Protein AF-A0AAW2MNY1-F1 (afdb_monomer)

Nearest PDB structures (foldseek):
  3k7c-assembly2_B  TM=5.332E-01  e=6.338E-01  Campylobacter jejuni
  6vvo-assembly1_C  TM=3.213E-01  e=1.478E-01  Homo sapiens
  5syc-assembly1_A  TM=4.585E-01  e=3.635E+00  Sus scrofa
  8e0y-assembly1_D  TM=2.069E-01  e=4.737E-01  Escherichia coli K-12
  8e0u-assembly1_A  TM=2.001E-01  e=5.322E-01  Escherichia coli K-12

InterPro domains:
  IPR019519 Elongator complex protein 5 [PF10483] (123-302)
  IPR019519 Elongator complex protein 5 [PTHR15641] (31-302)
  IPR027417 P-loop containing nucleoside triphosphate hydrolase [G3DSA:3.40.50.300] (104-263)

Foldseek 3Di:
DDDDPDPPDDDDDDDDDPDPPPPPPLPALLLQVLLVVVQVVLVCCLVVVDLALAEEEEDAPDAPVVNQVSNVVSVDDQVNNQLHYAYEDCHPAVQQVVVVCVVVVNDDDDDDPDPHPYHYDNHLAPLVVVLVVSVVSLPSSQPPVNHAHEYEYEEPLSSVVRYPLVSSLVSVVVLLLDPRYQAYEYEYEPVSDDPVSVVSVVVLAQKEKEKAQDDDPPPDDDDDPVVVVVVVQSSQKTKIWMWGQDLVRDIDIAIWIWGQDPVGIDTHGDPCPVVPPPPDPPPPPDPVPPDDPSVSSSSNGHYYYYYYD

Mean predicted aligned error: 13.73 Å

Structure (mmCIF, N/CA/C/O backbone):
data_AF-A0AAW2MNY1-F1
#
_entry.id   AF-A0AAW2MNY1-F1
#
loop_
_atom_site.group_PDB
_atom_site.id
_atom_site.type_symbol
_atom_site.label_atom_id
_atom_site.label_alt_id
_atom_site.label_comp_id
_atom_site.label_asym_id
_atom_site.label_entity_id
_atom_site.label_seq_id
_atom_site.pdbx_PDB_ins_code
_atom_site.Cartn_x
_atom_site.Cartn_y
_atom_site.Cartn_z
_atom_site.occupancy
_atom_site.B_iso_or_equiv
_atom_site.auth_seq_id
_atom_site.auth_comp_id
_atom_site.auth_asym_id
_atom_site.auth_atom_id
_atom_site.pdbx_PDB_model_num
ATOM 1 N N . MET A 1 1 ? 60.476 33.935 -2.435 1.00 46.09 1 MET A N 1
ATOM 2 C CA . MET A 1 1 ? 60.843 32.678 -1.756 1.00 46.09 1 MET A CA 1
ATOM 3 C C . MET A 1 1 ? 60.833 32.987 -0.282 1.00 46.09 1 MET A C 1
ATOM 5 O O . MET A 1 1 ? 61.513 33.930 0.077 1.00 46.09 1 MET A O 1
ATOM 9 N N . ASP A 1 2 ? 59.990 32.278 0.465 1.00 35.69 2 ASP A N 1
ATOM 10 C CA . ASP A 1 2 ? 59.853 32.223 1.932 1.00 35.69 2 ASP A CA 1
ATOM 11 C C . ASP A 1 2 ? 58.386 32.295 2.358 1.00 35.69 2 ASP A C 1
ATOM 13 O O . ASP A 1 2 ? 57.584 32.991 1.745 1.00 35.69 2 ASP A O 1
ATOM 17 N N . LEU A 1 3 ? 58.075 31.519 3.406 1.00 30.77 3 LEU A N 1
ATOM 18 C CA . LEU A 1 3 ? 56.768 31.287 4.050 1.00 30.77 3 LEU A CA 1
ATOM 19 C C . LEU A 1 3 ? 55.854 30.185 3.476 1.00 30.77 3 LEU A C 1
ATOM 21 O O . LEU A 1 3 ? 54.634 30.313 3.489 1.00 30.77 3 LEU A O 1
ATOM 25 N N . GLN A 1 4 ? 56.413 29.025 3.103 1.00 32.44 4 GLN A N 1
ATOM 26 C CA . GLN A 1 4 ? 55.636 27.763 3.109 1.00 32.44 4 GLN A CA 1
ATOM 27 C C . GLN A 1 4 ? 56.318 26.547 3.767 1.00 32.44 4 GLN A C 1
ATOM 29 O O . GLN A 1 4 ? 55.670 25.519 3.944 1.00 32.44 4 GLN A O 1
ATOM 34 N N . ASN A 1 5 ? 57.573 26.638 4.221 1.00 35.28 5 ASN A N 1
ATOM 35 C CA . ASN A 1 5 ? 58.318 25.448 4.670 1.00 35.28 5 ASN A CA 1
ATOM 36 C C . ASN A 1 5 ? 58.561 25.304 6.184 1.00 35.28 5 ASN A C 1
ATOM 38 O O . ASN A 1 5 ? 59.278 24.394 6.591 1.00 35.28 5 ASN A O 1
ATOM 42 N N . ALA A 1 6 ? 57.919 26.101 7.044 1.00 33.97 6 ALA A N 1
ATOM 43 C CA . ALA A 1 6 ? 58.192 26.070 8.490 1.00 33.97 6 ALA A CA 1
ATOM 44 C C . ALA A 1 6 ? 57.148 25.346 9.371 1.00 33.97 6 ALA A C 1
ATOM 46 O O . ALA A 1 6 ? 57.289 25.351 10.588 1.00 33.97 6 ALA A O 1
ATOM 47 N N . ALA A 1 7 ? 56.133 24.676 8.810 1.00 30.39 7 ALA A N 1
ATOM 48 C CA . ALA A 1 7 ? 55.086 24.017 9.614 1.00 30.39 7 ALA A CA 1
ATOM 49 C C . ALA A 1 7 ? 54.869 22.528 9.281 1.00 30.39 7 ALA A C 1
ATOM 51 O O . ALA A 1 7 ? 53.785 21.988 9.478 1.00 30.39 7 ALA A O 1
ATOM 52 N N . ARG A 1 8 ? 55.902 21.835 8.773 1.00 36.62 8 ARG A N 1
ATOM 53 C CA . ARG A 1 8 ? 55.843 20.395 8.434 1.00 36.62 8 ARG A CA 1
ATOM 54 C C . ARG A 1 8 ? 56.504 19.452 9.440 1.00 36.62 8 ARG A C 1
ATOM 56 O O . ARG A 1 8 ? 56.670 18.272 9.144 1.00 36.62 8 ARG A O 1
ATOM 63 N N . ARG A 1 9 ? 56.875 19.916 10.634 1.00 39.12 9 ARG A N 1
ATOM 64 C CA . ARG A 1 9 ? 57.444 19.039 11.668 1.00 39.12 9 ARG A CA 1
ATOM 65 C C . ARG A 1 9 ? 56.979 19.454 13.055 1.00 39.12 9 ARG A C 1
ATOM 67 O O . ARG A 1 9 ? 57.602 20.320 13.655 1.00 39.12 9 ARG A O 1
ATOM 74 N N . ARG A 1 10 ? 55.932 18.788 13.554 1.00 35.56 10 ARG A N 1
ATOM 75 C CA . ARG A 1 10 ? 55.838 18.168 14.895 1.00 35.56 10 ARG A CA 1
ATOM 76 C C . ARG A 1 10 ? 54.363 17.938 15.265 1.00 35.56 10 ARG A C 1
ATOM 78 O O . ARG A 1 10 ? 53.574 18.868 15.281 1.00 35.56 10 ARG A O 1
ATOM 85 N N . PHE A 1 11 ? 54.066 16.683 15.602 1.00 32.19 11 PHE A N 1
ATOM 86 C CA . PHE A 1 11 ? 52.827 16.144 16.181 1.00 32.19 11 PHE A CA 1
ATOM 87 C C . PHE A 1 11 ? 51.622 15.922 15.255 1.00 32.19 11 PHE A C 1
ATOM 89 O O . PHE A 1 11 ? 50.946 16.835 14.797 1.00 32.19 11 PHE A O 1
ATOM 96 N N . GLY A 1 12 ? 51.344 14.634 15.025 1.00 37.38 12 GLY A N 1
ATOM 97 C CA . GLY A 1 12 ? 50.179 14.141 14.310 1.00 37.38 12 GLY A CA 1
ATOM 98 C C . GLY A 1 12 ? 48.883 14.263 15.113 1.00 37.38 12 GLY A C 1
ATOM 99 O O . GLY A 1 12 ? 48.810 13.887 16.279 1.00 37.38 12 GLY A O 1
ATOM 100 N N . ARG A 1 13 ? 47.853 14.746 14.421 1.00 31.00 13 ARG A N 1
ATOM 101 C CA . ARG A 1 13 ? 46.410 14.524 14.599 1.00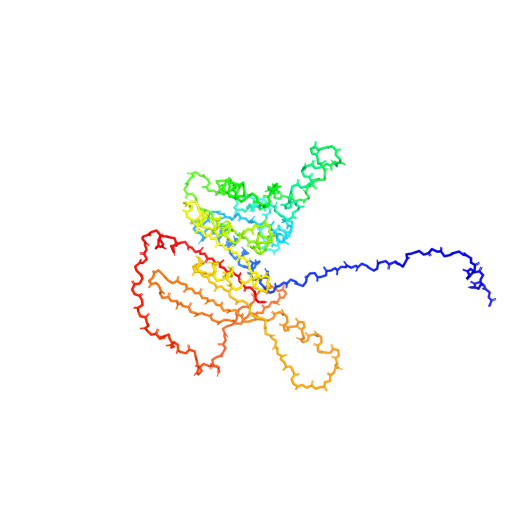 31.00 13 ARG A CA 1
ATOM 102 C C . ARG A 1 13 ? 45.859 14.595 13.167 1.00 31.00 13 ARG A C 1
ATOM 104 O O . ARG A 1 13 ? 46.326 15.402 12.376 1.00 31.00 13 ARG A O 1
ATOM 111 N N . GLY A 1 14 ? 45.044 13.662 12.699 1.00 29.30 14 GLY A N 1
ATOM 112 C CA . GLY A 1 14 ? 43.700 13.435 13.205 1.00 29.30 14 GLY A CA 1
ATOM 113 C C . GLY A 1 14 ? 42.724 14.118 12.244 1.00 29.30 14 GLY A C 1
ATOM 114 O O . GLY A 1 14 ? 42.800 15.323 12.053 1.00 29.30 14 GLY A O 1
ATOM 115 N N . ALA A 1 15 ? 41.837 13.313 11.658 1.00 28.08 15 ALA A N 1
ATOM 116 C CA . ALA A 1 15 ? 40.679 13.702 10.851 1.00 28.08 15 ALA A CA 1
ATOM 117 C C . ALA A 1 15 ? 40.962 14.409 9.508 1.00 28.08 15 ALA A C 1
ATOM 119 O O . ALA A 1 15 ? 41.076 15.626 9.405 1.00 28.08 15 ALA A O 1
ATOM 120 N N . ARG A 1 16 ? 40.938 13.613 8.429 1.00 29.36 16 ARG A N 1
ATOM 121 C CA . ARG A 1 16 ? 40.570 14.119 7.099 1.00 29.36 16 ARG A CA 1
ATOM 122 C C . ARG A 1 16 ? 39.132 14.662 7.164 1.00 29.36 16 ARG A C 1
ATOM 124 O O . ARG A 1 16 ? 38.303 14.028 7.826 1.00 29.36 16 ARG A O 1
ATOM 131 N N . PRO A 1 17 ? 38.806 15.765 6.474 1.00 26.16 17 PRO A N 1
ATOM 132 C CA . PRO A 1 17 ? 37.433 16.238 6.393 1.00 26.16 17 PRO A CA 1
ATOM 133 C C . PRO A 1 17 ? 36.597 15.175 5.675 1.00 26.16 17 PRO A C 1
ATOM 135 O O . PRO A 1 17 ? 36.875 14.818 4.529 1.00 26.16 17 PRO A O 1
ATOM 138 N N . ARG A 1 18 ? 35.605 14.619 6.383 1.00 26.45 18 ARG A N 1
ATOM 139 C CA . ARG A 1 18 ? 34.575 13.766 5.787 1.00 26.45 18 ARG A CA 1
ATOM 140 C C . ARG A 1 18 ? 33.803 14.633 4.805 1.00 26.45 18 ARG A C 1
ATOM 142 O O . ARG A 1 18 ? 33.040 15.505 5.210 1.00 26.45 18 ARG A O 1
ATOM 149 N N . SER A 1 19 ? 34.048 14.392 3.525 1.00 26.00 19 SER A N 1
ATOM 150 C CA . SER A 1 19 ? 33.180 14.824 2.444 1.00 26.00 19 SER A CA 1
ATOM 151 C C . SER A 1 19 ? 31.738 14.478 2.804 1.00 26.00 19 SER A C 1
ATOM 153 O O . SER A 1 19 ? 31.453 13.388 3.309 1.00 26.00 19 SER A O 1
ATOM 155 N N . HIS A 1 20 ? 30.845 15.439 2.583 1.00 24.58 20 HIS A N 1
ATOM 156 C CA . HIS A 1 20 ? 29.406 15.266 2.670 1.00 24.58 20 HIS A CA 1
ATOM 157 C C . HIS A 1 20 ? 28.998 14.024 1.868 1.00 24.58 20 HIS A C 1
ATOM 159 O O . HIS A 1 20 ? 28.896 14.064 0.645 1.00 24.58 20 HIS A O 1
ATOM 165 N N . TYR A 1 21 ? 28.769 12.908 2.561 1.00 25.12 21 TYR A N 1
ATOM 166 C CA . TYR A 1 21 ? 28.045 11.766 2.018 1.00 25.12 21 TYR A CA 1
ATOM 167 C C . TYR A 1 21 ? 26.571 12.164 1.968 1.00 25.12 21 TYR A C 1
ATOM 169 O O . TYR A 1 21 ? 25.761 11.788 2.811 1.00 25.12 21 TYR A O 1
ATOM 177 N N . GLN A 1 22 ? 26.235 12.982 0.977 1.00 25.34 22 GLN A N 1
ATOM 178 C CA . GLN A 1 22 ? 24.877 13.102 0.483 1.00 25.34 22 GLN A CA 1
ATOM 179 C C . GLN A 1 22 ? 24.615 11.787 -0.246 1.00 25.34 22 GLN A C 1
ATOM 181 O O . GLN A 1 22 ? 24.913 11.623 -1.427 1.00 25.34 22 GLN A O 1
ATOM 186 N N . ARG A 1 23 ? 24.194 10.783 0.527 1.00 25.62 23 ARG A N 1
ATOM 187 C CA . ARG A 1 23 ? 23.703 9.520 -0.002 1.00 25.62 23 ARG A CA 1
ATOM 188 C C . ARG A 1 23 ? 22.437 9.891 -0.770 1.00 25.62 23 ARG A C 1
ATOM 190 O O . ARG A 1 23 ? 21.382 10.085 -0.179 1.00 25.62 23 ARG A O 1
ATOM 197 N N . TYR A 1 24 ? 22.579 10.112 -2.073 1.00 27.27 24 TYR A N 1
ATOM 198 C CA . TYR A 1 24 ? 21.467 9.981 -2.996 1.00 27.27 24 TYR A CA 1
ATOM 199 C C . TYR A 1 24 ? 21.020 8.529 -2.852 1.00 27.27 24 TYR A C 1
ATOM 201 O O . TYR A 1 24 ? 21.590 7.638 -3.475 1.00 27.27 24 TYR A O 1
ATOM 209 N N . ASP A 1 25 ? 20.082 8.277 -1.940 1.00 31.89 25 ASP A N 1
ATOM 210 C CA . ASP A 1 25 ? 19.325 7.038 -1.941 1.00 31.89 25 ASP A CA 1
ATOM 211 C C . ASP A 1 25 ? 18.725 6.952 -3.341 1.00 31.89 25 ASP A C 1
ATOM 213 O O . ASP A 1 25 ? 17.921 7.791 -3.745 1.00 31.89 25 ASP A O 1
ATOM 217 N N . GLN A 1 26 ? 19.230 6.024 -4.142 1.00 41.31 26 GLN A N 1
ATOM 218 C CA . GLN A 1 26 ? 18.790 5.814 -5.507 1.00 41.31 26 GLN A CA 1
ATOM 219 C C . GLN A 1 26 ? 17.337 5.332 -5.403 1.00 41.31 26 GLN A C 1
ATOM 221 O O . GLN A 1 26 ? 17.085 4.163 -5.121 1.00 41.31 26 GLN A O 1
ATOM 226 N N . LEU A 1 27 ? 16.378 6.267 -5.486 1.00 56.00 27 LEU A N 1
ATOM 227 C CA . LEU A 1 27 ? 14.951 5.974 -5.379 1.00 56.00 27 LEU A CA 1
ATOM 228 C C . LEU A 1 27 ? 14.625 4.854 -6.369 1.00 56.00 27 LEU A C 1
ATOM 230 O O . LEU A 1 27 ? 14.778 5.034 -7.578 1.00 56.00 27 LEU A O 1
ATOM 234 N N . SER A 1 28 ? 14.169 3.713 -5.854 1.00 74.38 28 SER A N 1
ATOM 235 C CA . SER A 1 28 ? 13.711 2.621 -6.706 1.00 74.38 28 SER A CA 1
ATOM 236 C C . SER A 1 28 ? 12.596 3.120 -7.629 1.00 74.38 28 SER A C 1
ATOM 238 O O . SER A 1 28 ? 11.764 3.947 -7.236 1.00 74.38 28 SER A O 1
ATOM 240 N N . LEU A 1 29 ? 12.539 2.585 -8.847 1.00 80.81 29 LEU A N 1
ATOM 241 C CA . LEU A 1 29 ? 11.506 2.928 -9.825 1.00 80.81 29 LEU A CA 1
ATOM 242 C C . LEU A 1 29 ? 10.084 2.699 -9.268 1.00 80.81 29 LEU A C 1
ATOM 244 O O . LEU A 1 29 ? 9.156 3.440 -9.586 1.00 80.81 29 LEU A O 1
ATOM 248 N N . GLY A 1 30 ? 9.923 1.742 -8.348 1.00 85.19 30 GLY A N 1
ATOM 249 C CA . GLY A 1 30 ? 8.661 1.513 -7.640 1.00 85.19 30 GLY A CA 1
ATOM 250 C C . GLY A 1 30 ? 8.242 2.608 -6.695 1.00 85.19 30 GLY A C 1
ATOM 251 O O . GLY A 1 30 ? 7.047 2.851 -6.585 1.00 85.19 30 GLY A O 1
ATOM 252 N N . SER A 1 31 ? 9.175 3.303 -6.055 1.00 87.38 31 SER A N 1
ATOM 253 C CA . SER A 1 31 ? 8.792 4.427 -5.210 1.00 87.38 31 SER A CA 1
ATOM 254 C C . SER A 1 31 ? 8.199 5.558 -6.050 1.00 87.38 31 SER A C 1
ATOM 256 O O . SER A 1 31 ? 7.168 6.100 -5.679 1.00 87.38 31 SER A O 1
ATOM 258 N N . PHE A 1 32 ? 8.760 5.837 -7.233 1.00 87.94 32 PHE A N 1
ATOM 259 C CA . PHE A 1 32 ? 8.161 6.806 -8.155 1.00 87.94 32 PHE A CA 1
ATOM 260 C C . PHE A 1 32 ? 6.749 6.388 -8.580 1.00 87.94 32 PHE A C 1
ATOM 262 O O . PHE A 1 32 ? 5.832 7.210 -8.572 1.00 87.94 32 PHE A O 1
ATOM 269 N N . VAL A 1 33 ? 6.546 5.114 -8.931 1.00 89.12 33 VAL A N 1
ATOM 270 C CA . VAL A 1 33 ? 5.213 4.618 -9.312 1.00 89.12 33 VAL A CA 1
ATOM 271 C C . VAL A 1 33 ? 4.239 4.664 -8.133 1.00 89.12 33 VAL A C 1
ATOM 273 O O . VAL A 1 33 ? 3.082 5.034 -8.324 1.00 89.12 33 VAL A O 1
ATOM 276 N N . PHE A 1 34 ? 4.693 4.368 -6.914 1.00 92.69 34 PHE A N 1
ATOM 277 C CA . PHE A 1 34 ? 3.897 4.534 -5.699 1.00 92.69 34 PHE A CA 1
ATOM 278 C C . PHE A 1 34 ? 3.470 5.995 -5.517 1.00 92.69 34 PHE A C 1
ATOM 280 O O . PHE A 1 34 ? 2.281 6.265 -5.364 1.00 92.69 34 PHE A O 1
ATOM 287 N N . ASP A 1 35 ? 4.415 6.934 -5.622 1.00 92.19 35 ASP A N 1
ATOM 288 C CA . ASP A 1 35 ? 4.172 8.375 -5.502 1.00 92.19 35 ASP A CA 1
ATOM 289 C C . ASP A 1 35 ? 3.178 8.867 -6.570 1.00 92.19 35 ASP A C 1
ATOM 291 O O . ASP A 1 35 ? 2.305 9.698 -6.294 1.00 92.19 35 ASP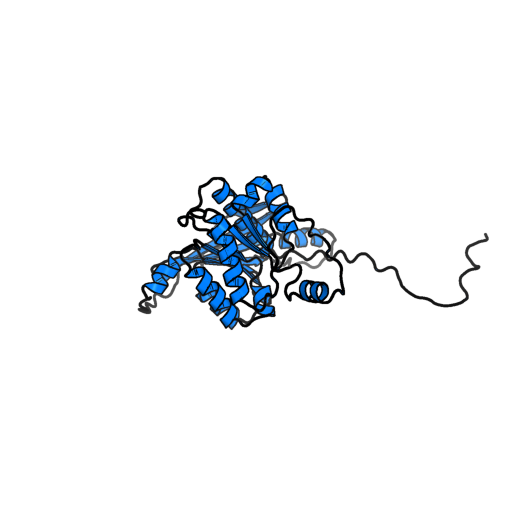 A O 1
ATOM 295 N N . HIS A 1 36 ? 3.263 8.325 -7.789 1.00 90.44 36 HIS A N 1
ATOM 296 C CA . HIS A 1 36 ? 2.320 8.615 -8.866 1.00 90.44 36 HIS A CA 1
ATOM 297 C C . HIS A 1 36 ? 0.914 8.099 -8.552 1.00 90.44 36 HIS A C 1
ATOM 299 O O . HIS A 1 36 ? -0.046 8.858 -8.668 1.00 90.44 36 HIS A O 1
ATOM 305 N N . ILE A 1 37 ? 0.779 6.843 -8.118 1.00 91.88 37 ILE A N 1
ATOM 306 C CA . ILE A 1 37 ? -0.517 6.251 -7.759 1.00 91.88 37 ILE A CA 1
ATOM 307 C C . ILE A 1 37 ? -1.142 6.997 -6.584 1.00 91.88 37 ILE A C 1
ATOM 309 O O . ILE A 1 37 ? -2.323 7.334 -6.639 1.00 91.88 37 ILE A O 1
ATOM 313 N N . LEU A 1 38 ? -0.345 7.317 -5.564 1.00 93.56 38 LEU A N 1
ATOM 314 C CA . LEU A 1 38 ? -0.773 8.120 -4.427 1.00 93.56 38 LEU A CA 1
ATOM 315 C C . LEU A 1 38 ? -1.293 9.484 -4.897 1.00 93.56 38 LEU A C 1
ATOM 317 O O . LEU A 1 38 ? -2.402 9.866 -4.543 1.00 93.56 38 LEU A O 1
ATOM 321 N N . SER A 1 39 ? -0.548 10.178 -5.763 1.00 91.56 39 SER A N 1
ATOM 322 C CA . SER A 1 39 ? -0.955 11.478 -6.313 1.00 91.56 39 SER A CA 1
ATOM 323 C C . SER A 1 39 ? -2.247 11.404 -7.139 1.00 91.56 39 SER A C 1
ATOM 325 O O . SER A 1 39 ? -3.101 12.283 -7.023 1.00 91.56 39 SER A O 1
ATOM 327 N N . GLN A 1 40 ? -2.414 10.365 -7.964 1.00 90.69 40 GLN A N 1
ATOM 328 C CA . GLN A 1 40 ? -3.632 10.157 -8.757 1.00 90.69 40 GLN A CA 1
ATOM 329 C C . GLN A 1 40 ? -4.844 9.869 -7.862 1.00 90.69 40 GLN A C 1
ATOM 331 O O . GLN A 1 40 ? -5.903 10.467 -8.045 1.00 90.69 40 GLN A O 1
ATOM 336 N N . LEU A 1 41 ? -4.686 9.006 -6.854 1.00 91.44 41 LEU A N 1
ATOM 337 C CA . LEU A 1 41 ? -5.745 8.716 -5.885 1.00 91.44 41 LEU A CA 1
ATOM 338 C C . LEU A 1 41 ? -6.134 9.958 -5.084 1.00 91.44 41 LEU A C 1
ATOM 340 O O . LEU A 1 41 ? -7.324 10.230 -4.942 1.00 91.44 41 LEU A O 1
ATOM 344 N N . SER A 1 42 ? -5.153 10.741 -4.636 1.00 91.56 42 SER A N 1
ATOM 345 C CA . SER A 1 42 ? -5.384 12.033 -3.989 1.00 91.56 42 SER A CA 1
ATOM 346 C C . SER A 1 42 ? -6.203 12.972 -4.876 1.00 91.56 42 SER A C 1
ATOM 348 O O . SER A 1 42 ? -7.184 13.547 -4.415 1.00 91.56 42 SER A O 1
ATOM 350 N N . SER A 1 43 ? -5.875 13.069 -6.170 1.00 90.56 43 SER A N 1
ATOM 351 C CA . SER A 1 43 ? -6.650 13.871 -7.126 1.00 90.56 43 SER A CA 1
ATOM 352 C C . SER A 1 43 ? -8.093 13.380 -7.265 1.00 90.56 43 SER A C 1
ATOM 354 O O . SER A 1 43 ? -9.021 14.187 -7.235 1.00 90.56 43 SER A O 1
ATOM 356 N N . PHE A 1 44 ? -8.319 12.066 -7.355 1.00 90.62 44 PHE A N 1
ATOM 357 C CA . PHE A 1 44 ? -9.675 11.522 -7.453 1.00 90.62 44 PHE A CA 1
ATOM 358 C C . PHE A 1 44 ? -10.504 11.724 -6.186 1.00 90.62 44 PHE A C 1
ATOM 360 O O . PHE A 1 44 ? -11.702 11.982 -6.296 1.00 90.62 44 PHE A O 1
ATOM 367 N N . ILE A 1 45 ? -9.894 11.616 -5.006 1.00 90.25 45 ILE A N 1
ATOM 368 C CA . ILE A 1 45 ? -10.564 11.875 -3.726 1.00 90.25 45 ILE A CA 1
ATOM 369 C C . ILE A 1 45 ? -10.897 13.359 -3.603 1.00 90.25 45 ILE A C 1
ATOM 371 O O . ILE A 1 45 ? -12.046 13.704 -3.339 1.00 90.25 45 ILE A O 1
ATOM 375 N N . PHE A 1 46 ? -9.935 14.234 -3.898 1.00 87.38 46 PHE A N 1
ATOM 376 C CA . PHE A 1 46 ? -10.137 15.680 -3.885 1.00 87.38 46 PHE A CA 1
ATOM 377 C C . PHE A 1 46 ? -11.261 16.117 -4.839 1.00 87.38 46 PHE A C 1
ATOM 379 O O . PHE A 1 46 ? -12.103 16.935 -4.482 1.00 87.38 46 PHE A O 1
ATOM 386 N N . CYS A 1 47 ? -11.335 15.523 -6.035 1.00 87.38 47 CYS A N 1
ATOM 387 C CA . CYS A 1 47 ? -12.412 15.771 -6.997 1.00 87.38 47 CYS A CA 1
ATOM 388 C C . CYS A 1 47 ? -13.718 15.004 -6.708 1.00 87.38 47 CYS A C 1
ATOM 390 O O . CYS A 1 47 ? -14.612 15.032 -7.553 1.00 87.38 47 CYS A O 1
ATOM 392 N N . GLN A 1 48 ? -13.824 14.282 -5.586 1.00 85.69 48 GLN A N 1
ATOM 393 C CA . GLN A 1 48 ? -14.984 13.455 -5.212 1.00 85.69 48 GLN A CA 1
ATOM 394 C C . GLN A 1 48 ? -15.397 12.423 -6.281 1.00 85.69 48 GLN A C 1
ATOM 396 O O . GLN A 1 48 ? -16.560 12.049 -6.412 1.00 85.69 48 GLN A O 1
ATOM 401 N N . LYS A 1 49 ? -14.427 11.937 -7.061 1.00 86.50 49 LYS A N 1
ATOM 402 C CA . LYS A 1 49 ? -14.605 10.870 -8.063 1.00 86.50 49 LYS A CA 1
ATOM 403 C C . LYS A 1 49 ? -14.281 9.482 -7.507 1.00 86.50 49 LYS A C 1
ATOM 405 O O . LYS A 1 49 ? -14.433 8.484 -8.210 1.00 86.50 49 LYS A O 1
ATOM 410 N N . SER A 1 50 ? -13.794 9.417 -6.270 1.00 85.19 50 SER A N 1
ATOM 411 C CA . SER A 1 50 ? -13.460 8.180 -5.570 1.00 85.19 50 SER A CA 1
ATOM 412 C C . SER A 1 50 ? -14.607 7.731 -4.666 1.00 85.19 50 SER A C 1
ATOM 414 O O . SER A 1 50 ? -15.333 8.549 -4.116 1.00 85.19 50 SER A O 1
ATOM 416 N N . GLN A 1 51 ? -14.732 6.418 -4.461 1.00 84.00 51 GLN A N 1
ATOM 417 C CA . GLN A 1 51 ? -15.606 5.851 -3.420 1.00 84.00 51 GLN A CA 1
ATOM 418 C C . GLN A 1 51 ? -15.032 6.030 -2.004 1.00 84.00 51 GLN A C 1
ATOM 420 O O . GLN A 1 51 ? -15.701 5.725 -1.020 1.00 84.00 51 GLN A O 1
ATOM 425 N N . SER A 1 52 ? -13.768 6.442 -1.916 1.00 89.38 52 SER A N 1
ATOM 426 C CA . SER A 1 52 ? -13.048 6.694 -0.677 1.00 89.38 52 SER A CA 1
ATOM 427 C C . SER A 1 52 ? -13.115 8.180 -0.339 1.00 89.38 52 SER A C 1
ATOM 429 O O . SER A 1 52 ? -12.829 9.011 -1.197 1.00 89.38 52 SER A O 1
ATOM 431 N N . ASN A 1 53 ? -13.415 8.502 0.913 1.00 91.19 53 ASN A N 1
ATOM 432 C CA . ASN A 1 53 ? -13.431 9.864 1.441 1.00 91.19 53 ASN A CA 1
ATOM 433 C C . ASN A 1 53 ? -12.026 10.366 1.790 1.00 91.19 53 ASN A C 1
ATOM 435 O O . ASN A 1 53 ? -11.799 11.568 1.852 1.00 91.19 53 ASN A O 1
ATOM 439 N N . GLY A 1 54 ? -11.076 9.452 2.001 1.00 93.19 54 GLY A N 1
ATOM 440 C CA . GLY A 1 54 ? -9.707 9.824 2.328 1.00 93.19 54 GLY A CA 1
ATOM 441 C C . GLY A 1 54 ? -8.689 8.697 2.201 1.00 93.19 54 GLY A C 1
ATOM 442 O O . GLY A 1 54 ? -9.033 7.571 1.830 1.00 93.19 54 GLY A O 1
ATOM 443 N N . ILE A 1 55 ? -7.430 9.018 2.496 1.00 94.88 55 ILE A N 1
ATOM 444 C CA . ILE A 1 55 ? -6.283 8.110 2.505 1.00 94.88 55 ILE A CA 1
ATOM 445 C C . ILE A 1 55 ? -5.608 8.164 3.875 1.00 94.88 55 ILE A C 1
ATOM 447 O O . ILE A 1 55 ? -5.261 9.241 4.363 1.00 94.88 55 ILE A O 1
ATOM 451 N N . VAL A 1 56 ? -5.358 6.992 4.452 1.00 95.75 56 VAL A N 1
ATOM 452 C CA . VAL A 1 56 ? -4.418 6.811 5.561 1.00 95.75 56 VAL A CA 1
ATOM 453 C C . VAL A 1 56 ? -3.121 6.252 4.983 1.00 95.75 56 VAL A C 1
ATOM 455 O O . VAL A 1 56 ? -3.088 5.121 4.491 1.00 95.75 56 VAL A O 1
ATOM 458 N N . LEU A 1 57 ? -2.061 7.057 5.005 1.00 96.06 57 LEU A N 1
ATOM 459 C CA . LEU A 1 57 ? -0.728 6.667 4.566 1.00 96.06 57 LEU A CA 1
ATOM 460 C C . LEU A 1 57 ? 0.100 6.172 5.750 1.00 96.06 57 LEU A C 1
ATOM 462 O O . LEU A 1 57 ? 0.298 6.877 6.735 1.00 96.06 57 LEU A O 1
ATOM 466 N N . PHE A 1 58 ? 0.651 4.981 5.598 1.00 94.38 58 PHE A N 1
ATOM 467 C CA . PHE A 1 58 ? 1.627 4.390 6.491 1.00 94.38 58 PHE A CA 1
ATOM 468 C C . PHE A 1 58 ? 3.027 4.708 5.947 1.00 94.38 58 PHE A C 1
ATOM 470 O O . PHE A 1 58 ? 3.434 4.176 4.911 1.00 94.38 58 PHE A O 1
ATOM 477 N N . ALA A 1 59 ? 3.735 5.609 6.630 1.00 94.31 59 ALA A N 1
ATOM 478 C CA . ALA A 1 59 ? 5.057 6.088 6.247 1.00 94.31 59 ALA A CA 1
ATOM 479 C C . ALA A 1 59 ? 6.150 5.303 6.993 1.00 94.31 59 ALA A C 1
ATOM 481 O O . ALA A 1 59 ? 6.468 5.608 8.138 1.00 94.31 59 ALA A O 1
ATOM 482 N N . LEU A 1 60 ? 6.706 4.271 6.358 1.00 92.31 60 LEU A N 1
ATOM 483 C CA . LEU A 1 60 ? 7.765 3.403 6.893 1.00 92.31 60 LEU A CA 1
ATOM 484 C C . LEU A 1 60 ? 9.121 3.632 6.227 1.00 92.31 60 LEU A C 1
ATOM 486 O O . LEU A 1 60 ? 10.159 3.323 6.809 1.00 92.31 60 LEU A O 1
ATOM 490 N N . SER A 1 61 ? 9.128 4.090 4.977 1.00 90.94 61 SER A N 1
ATOM 491 C CA . SER A 1 61 ? 10.348 4.248 4.177 1.00 90.94 61 SER A CA 1
ATOM 492 C C . SER A 1 61 ? 10.794 5.697 4.031 1.00 90.94 61 SER A C 1
ATOM 494 O O . SER A 1 61 ? 11.961 5.947 3.732 1.00 90.94 61 SER A O 1
ATOM 496 N N . ARG A 1 62 ? 9.882 6.652 4.242 1.00 91.19 62 ARG A N 1
ATOM 497 C CA . ARG A 1 62 ? 10.147 8.087 4.108 1.00 91.19 62 ARG A CA 1
ATOM 498 C C . ARG A 1 62 ? 9.509 8.877 5.232 1.00 91.19 62 ARG A C 1
ATOM 500 O O . ARG A 1 62 ? 8.481 8.489 5.772 1.00 91.19 62 ARG A O 1
ATOM 507 N N . SER A 1 63 ? 10.098 10.032 5.525 1.00 90.69 63 SER A N 1
ATOM 508 C CA . SER A 1 63 ? 9.535 10.980 6.484 1.00 90.69 63 SER A CA 1
ATOM 509 C C . SER A 1 63 ? 8.179 11.518 6.002 1.00 90.69 63 SER A C 1
ATOM 511 O O . SER A 1 63 ? 8.039 11.802 4.812 1.00 90.69 63 SER A O 1
ATOM 513 N N . PRO A 1 64 ? 7.212 11.767 6.901 1.00 90.75 64 PRO A N 1
ATOM 514 C CA . PRO A 1 64 ? 5.949 12.434 6.571 1.00 90.75 64 PRO A CA 1
ATOM 515 C C . PRO A 1 64 ? 6.112 13.732 5.770 1.00 90.75 64 PRO A C 1
ATOM 517 O O . PRO A 1 64 ? 5.353 13.966 4.832 1.00 90.75 64 PRO A O 1
ATOM 520 N N . LEU A 1 65 ? 7.155 14.523 6.071 1.00 89.81 65 LEU A N 1
ATOM 521 C CA . LEU A 1 65 ? 7.496 15.770 5.369 1.00 89.81 65 LEU A CA 1
ATOM 522 C C . LEU A 1 65 ? 7.644 15.584 3.856 1.00 89.81 65 LEU A C 1
ATOM 524 O O . LEU A 1 65 ? 7.270 16.465 3.083 1.00 89.81 65 LEU A O 1
ATOM 528 N N . TYR A 1 66 ? 8.162 14.430 3.434 1.00 91.94 66 TYR A N 1
ATOM 529 C CA . TYR A 1 66 ? 8.292 14.090 2.024 1.00 91.94 66 TYR A CA 1
ATOM 530 C C . TYR A 1 66 ? 6.923 14.053 1.335 1.00 91.94 66 TYR A C 1
ATOM 532 O O . TYR A 1 66 ? 6.740 14.656 0.278 1.00 91.94 66 TYR A O 1
ATOM 540 N N . TYR A 1 67 ? 5.945 13.382 1.946 1.00 91.50 67 TYR A N 1
ATOM 541 C CA . TYR A 1 67 ? 4.604 13.250 1.382 1.00 91.50 67 TYR A CA 1
ATOM 542 C C . TYR A 1 67 ? 3.843 14.575 1.404 1.00 91.50 67 TYR A C 1
ATOM 544 O O . TYR A 1 67 ? 3.103 14.863 0.464 1.00 91.50 67 TYR A O 1
ATOM 552 N N . GLU A 1 68 ? 4.078 15.429 2.405 1.00 89.19 68 GLU A N 1
ATOM 553 C CA . GLU A 1 68 ? 3.528 16.789 2.382 1.00 89.19 68 GLU A CA 1
ATOM 554 C C . GLU A 1 68 ? 4.049 17.581 1.182 1.00 89.19 68 GLU A C 1
ATOM 556 O O . GLU A 1 68 ? 3.282 18.237 0.481 1.00 89.19 68 GLU A O 1
ATOM 561 N N . GLN A 1 69 ? 5.361 17.525 0.935 1.00 90.06 69 GLN A N 1
ATOM 562 C CA . GLN A 1 69 ? 5.988 18.208 -0.195 1.00 90.06 69 GLN A CA 1
ATOM 563 C C . GLN A 1 69 ? 5.518 17.629 -1.531 1.00 90.06 69 GLN A C 1
ATOM 565 O O . GLN A 1 69 ? 5.259 18.391 -2.464 1.00 90.06 69 GLN A O 1
ATOM 570 N N . LEU A 1 70 ? 5.348 16.305 -1.612 1.00 90.00 70 LEU A N 1
ATOM 571 C CA . LEU A 1 70 ? 4.786 15.634 -2.779 1.00 90.00 70 LEU A CA 1
ATOM 572 C C . LEU A 1 70 ? 3.388 16.179 -3.092 1.00 90.00 70 LEU A C 1
ATOM 574 O O . LEU A 1 70 ? 3.159 16.636 -4.210 1.00 90.00 70 LEU A O 1
ATOM 578 N N . LEU A 1 71 ? 2.478 16.205 -2.115 1.00 89.94 71 LEU A N 1
ATOM 579 C CA . LEU A 1 71 ? 1.114 16.700 -2.318 1.00 89.94 71 LEU A CA 1
ATOM 580 C C . LEU A 1 71 ? 1.081 18.205 -2.630 1.00 89.94 71 LEU A C 1
ATOM 582 O O . LEU A 1 71 ? 0.414 18.612 -3.584 1.00 89.94 71 LEU A O 1
ATOM 586 N N . LYS A 1 72 ? 1.883 19.020 -1.932 1.00 89.69 72 LYS A N 1
ATOM 587 C CA . LYS A 1 72 ? 2.049 20.454 -2.239 1.00 89.69 72 LYS A CA 1
ATOM 588 C C . LYS A 1 72 ? 2.498 20.681 -3.679 1.00 89.69 72 LYS A C 1
ATOM 590 O O . LYS A 1 72 ? 1.934 21.520 -4.375 1.00 89.69 72 LYS A O 1
ATOM 595 N N . SER A 1 73 ? 3.471 19.903 -4.158 1.00 88.50 73 SER A N 1
ATOM 596 C CA . SER A 1 73 ? 3.968 20.006 -5.538 1.00 88.50 73 SER A CA 1
ATOM 597 C C . SER A 1 73 ? 2.913 19.660 -6.596 1.00 88.50 73 SER A C 1
ATOM 599 O O . SER A 1 73 ? 3.053 20.043 -7.755 1.00 88.50 73 SER A O 1
ATOM 601 N N . LYS A 1 74 ? 1.849 18.947 -6.205 1.00 87.06 74 LYS A N 1
ATOM 602 C CA . LYS A 1 74 ? 0.700 18.606 -7.054 1.00 87.06 74 LYS A CA 1
ATOM 603 C C . LYS A 1 74 ? -0.474 19.578 -6.904 1.00 87.06 74 LYS A C 1
ATOM 605 O O . LYS A 1 74 ? -1.509 19.357 -7.523 1.00 87.06 74 LYS A O 1
ATOM 610 N N . GLY A 1 75 ? -0.299 20.660 -6.143 1.00 85.38 75 GLY A N 1
ATOM 611 C CA . GLY A 1 75 ? -1.301 21.709 -5.963 1.00 85.38 75 GLY A CA 1
ATOM 612 C C . GLY A 1 75 ? -2.290 21.454 -4.826 1.00 85.38 75 GLY A C 1
ATOM 613 O O . GLY A 1 75 ? -3.292 22.158 -4.741 1.00 85.38 75 GLY A O 1
ATOM 614 N N . PHE A 1 76 ? -2.032 20.476 -3.951 1.00 85.31 76 PHE A N 1
ATOM 615 C CA . PHE A 1 76 ? -2.862 20.246 -2.769 1.00 85.31 76 PHE A CA 1
ATOM 616 C C . PHE A 1 76 ? -2.361 21.097 -1.598 1.00 85.31 76 PHE A C 1
ATOM 618 O O . PHE A 1 76 ? -1.212 20.969 -1.171 1.00 85.31 76 PHE A O 1
ATOM 625 N N . ASP A 1 77 ? -3.224 21.964 -1.068 1.00 80.88 77 ASP A N 1
ATOM 626 C CA . ASP A 1 77 ? -2.906 22.751 0.123 1.00 80.88 77 ASP A CA 1
ATOM 627 C C . ASP A 1 77 ? -2.966 21.885 1.394 1.00 80.88 77 ASP A C 1
ATOM 629 O O . ASP A 1 77 ? -3.793 20.977 1.505 1.00 80.88 77 ASP A O 1
ATOM 633 N N . VAL A 1 78 ? -2.115 22.184 2.377 1.00 71.81 78 VAL A N 1
ATOM 634 C CA . VAL A 1 78 ? -1.993 21.438 3.643 1.00 71.81 78 VAL A CA 1
ATOM 635 C C . VAL A 1 78 ? -3.300 21.430 4.415 1.00 71.81 78 VAL A C 1
ATOM 637 O O . VAL A 1 78 ? -3.707 20.380 4.914 1.00 71.81 78 VAL A O 1
ATOM 640 N N . VAL A 1 79 ? -3.967 22.585 4.496 1.00 71.56 79 VAL A N 1
ATOM 641 C CA . VAL A 1 79 ? -5.199 22.732 5.275 1.00 71.56 79 VAL A CA 1
ATOM 642 C C . VAL A 1 79 ? -6.280 21.851 4.667 1.00 71.56 79 VAL A C 1
ATOM 644 O O . VAL A 1 79 ? -6.887 21.041 5.364 1.00 71.56 79 VAL A O 1
ATOM 647 N N . THR A 1 80 ? -6.441 21.916 3.344 1.00 72.88 80 THR A N 1
ATOM 648 C CA . THR A 1 80 ? -7.395 21.062 2.625 1.00 72.88 80 THR A CA 1
ATOM 649 C C . THR A 1 80 ? -7.018 19.585 2.660 1.00 72.88 80 THR A C 1
ATOM 651 O O . THR A 1 80 ? -7.905 18.745 2.697 1.00 72.88 80 THR A O 1
ATOM 654 N N . SER A 1 81 ? -5.726 19.249 2.683 1.00 77.94 81 SER A N 1
ATOM 655 C CA . SER A 1 81 ? -5.261 17.859 2.726 1.00 77.94 81 SER A CA 1
ATOM 656 C C . SER A 1 81 ? -5.580 17.197 4.062 1.00 77.94 81 SER A C 1
ATOM 658 O O . SER A 1 81 ? -5.897 16.017 4.093 1.00 77.94 81 SER A O 1
ATOM 660 N N . SER A 1 82 ? -5.573 17.949 5.165 1.00 79.38 82 SER A N 1
ATOM 661 C CA . SER A 1 82 ? -5.804 17.405 6.511 1.00 79.38 82 SER A CA 1
ATOM 662 C C . SER A 1 82 ? -7.188 16.767 6.722 1.00 79.38 82 SER A C 1
ATOM 664 O O . SER A 1 82 ? -7.355 15.968 7.647 1.00 79.38 82 SER A O 1
ATOM 666 N N . THR A 1 83 ? -8.167 17.078 5.864 1.00 85.81 83 THR A N 1
ATOM 667 C CA . THR A 1 83 ? -9.536 16.545 5.947 1.00 85.81 83 THR A CA 1
ATOM 668 C C . THR A 1 83 ? -9.708 15.199 5.248 1.00 85.81 83 THR A C 1
ATOM 670 O O . THR A 1 83 ? -10.606 14.447 5.612 1.00 85.81 83 THR A O 1
ATOM 673 N N . TRP A 1 84 ? -8.853 14.873 4.273 1.00 89.12 84 TRP A N 1
ATOM 674 C CA . TRP A 1 84 ? -8.932 13.635 3.487 1.00 89.12 84 TRP A CA 1
ATOM 675 C C . TRP A 1 84 ? -7.620 12.837 3.473 1.00 89.12 84 TRP A C 1
ATOM 677 O O . TRP A 1 84 ? -7.581 11.736 2.933 1.00 89.12 84 TRP A O 1
ATOM 687 N N . PHE A 1 85 ? -6.541 13.342 4.069 1.00 92.38 85 PHE A N 1
ATOM 688 C CA . PHE A 1 85 ? -5.223 12.712 4.083 1.00 92.38 85 PHE A CA 1
ATOM 689 C C . PHE A 1 85 ? -4.637 12.687 5.495 1.00 92.38 85 PHE A C 1
ATOM 691 O O . PHE A 1 85 ? -4.415 13.731 6.112 1.00 92.38 85 PHE A O 1
ATOM 698 N N . LYS A 1 86 ? -4.350 11.486 6.004 1.00 93.06 86 LYS A N 1
ATOM 699 C CA . LYS A 1 86 ? -3.708 11.270 7.309 1.00 93.06 86 LYS A CA 1
ATOM 700 C C . LYS A 1 86 ? -2.443 10.448 7.134 1.00 93.06 86 LYS A C 1
ATOM 702 O O . LYS A 1 86 ? -2.411 9.529 6.319 1.00 93.06 86 LYS A O 1
ATOM 707 N N . ILE A 1 87 ? -1.415 10.760 7.920 1.00 93.56 87 ILE A N 1
ATOM 708 C CA . ILE A 1 87 ? -0.148 10.026 7.917 1.00 93.56 87 ILE A CA 1
ATOM 709 C C . ILE A 1 87 ? 0.080 9.408 9.296 1.00 93.56 87 ILE A C 1
ATOM 711 O O . ILE A 1 87 ? 0.057 10.108 10.312 1.00 93.56 87 ILE A O 1
ATOM 715 N N . LEU A 1 88 ? 0.344 8.105 9.297 1.00 93.56 88 LEU A N 1
ATOM 716 C CA . LEU A 1 88 ? 0.932 7.380 10.412 1.00 93.56 88 LEU A CA 1
ATOM 717 C C . LEU A 1 88 ? 2.448 7.300 10.181 1.00 93.56 88 LEU A C 1
ATOM 719 O O . LEU A 1 88 ? 2.912 6.626 9.258 1.00 93.56 88 LEU A O 1
ATOM 723 N N . ASP A 1 89 ? 3.206 8.043 10.985 1.00 92.06 89 ASP A N 1
ATOM 724 C CA . ASP A 1 89 ? 4.663 8.124 10.920 1.00 92.06 89 ASP A CA 1
ATOM 725 C C . ASP A 1 89 ? 5.308 6.974 11.674 1.00 92.06 89 ASP A C 1
ATOM 727 O O . ASP A 1 89 ? 5.360 6.948 12.904 1.00 92.06 89 ASP A O 1
ATOM 731 N N . CYS A 1 90 ? 5.853 6.049 10.902 1.00 90.50 90 CYS A N 1
ATOM 732 C CA . CYS A 1 90 ? 6.596 4.898 11.381 1.00 90.50 90 CYS A CA 1
ATOM 733 C C . CYS A 1 90 ? 8.044 4.929 10.892 1.00 90.50 90 CYS A C 1
ATOM 735 O O . CYS A 1 90 ? 8.753 3.929 10.986 1.00 90.50 90 CYS A O 1
ATOM 737 N N . TYR A 1 91 ? 8.473 6.069 10.353 1.00 90.12 91 TYR A N 1
ATOM 738 C CA . TYR A 1 91 ? 9.808 6.301 9.831 1.00 90.12 91 TYR A CA 1
ATOM 739 C C . TYR A 1 91 ? 10.679 7.004 10.872 1.00 90.12 91 TYR A C 1
ATOM 741 O O . TYR A 1 91 ? 11.846 6.654 11.044 1.00 90.12 91 TYR A O 1
ATOM 749 N N . THR A 1 92 ? 10.122 7.991 11.581 1.00 86.88 92 THR A N 1
ATOM 750 C CA . THR A 1 92 ? 10.891 8.841 12.503 1.00 86.88 92 THR A CA 1
ATOM 751 C C . THR A 1 92 ? 11.346 8.097 13.760 1.00 86.88 92 THR A C 1
ATOM 753 O O . THR A 1 92 ? 12.453 8.342 14.243 1.00 86.88 92 THR A O 1
ATOM 756 N N . ASP A 1 93 ? 10.517 7.199 14.297 1.00 84.81 93 ASP A N 1
ATOM 757 C CA . ASP A 1 93 ? 10.850 6.382 15.473 1.00 84.81 93 ASP A CA 1
ATOM 758 C C . ASP A 1 93 ? 10.204 4.980 15.408 1.00 84.81 93 ASP A C 1
ATOM 760 O O . ASP A 1 93 ? 9.341 4.652 16.220 1.00 84.81 93 ASP A O 1
ATOM 764 N N . PRO A 1 94 ? 10.609 4.112 14.459 1.00 83.00 94 PRO A N 1
ATOM 765 C CA . PRO A 1 94 ? 9.958 2.819 14.206 1.00 83.00 94 PRO A CA 1
ATOM 766 C C . PRO A 1 94 ? 9.920 1.871 15.415 1.00 83.00 94 PRO A C 1
ATOM 768 O O . PRO A 1 94 ? 9.139 0.921 15.436 1.00 83.00 94 PRO A O 1
ATOM 771 N N . LEU A 1 95 ? 10.785 2.075 16.412 1.00 82.94 95 LEU A N 1
ATOM 772 C CA . LEU A 1 95 ? 10.899 1.218 17.598 1.00 82.94 95 LEU A CA 1
ATOM 773 C C . LEU A 1 95 ? 10.556 1.947 18.910 1.00 82.94 95 LEU A C 1
ATOM 775 O O . LEU A 1 95 ? 10.743 1.369 19.989 1.00 82.94 95 LEU A O 1
ATOM 779 N N . GLY A 1 96 ? 10.099 3.201 18.833 1.00 79.75 96 GLY A N 1
ATOM 780 C CA . GLY A 1 96 ? 9.683 3.987 19.999 1.00 79.75 96 GLY A CA 1
ATOM 781 C C . GLY A 1 96 ? 10.816 4.336 20.952 1.00 79.75 96 GLY A C 1
ATOM 782 O O . GLY A 1 96 ? 10.580 4.558 22.142 1.00 79.75 96 GLY A O 1
ATOM 783 N N . TRP A 1 97 ? 12.068 4.290 20.496 1.00 78.44 97 TRP A N 1
ATOM 784 C CA . TRP A 1 97 ? 13.213 4.540 21.369 1.00 78.44 97 TRP A CA 1
ATOM 785 C C . TRP A 1 97 ? 13.263 5.999 21.784 1.00 78.44 97 TRP A C 1
ATOM 787 O O . TRP A 1 97 ? 13.607 6.298 22.925 1.00 78.44 97 TRP A O 1
ATOM 797 N N . ARG A 1 98 ? 12.871 6.911 20.895 1.00 75.50 98 ARG A N 1
ATOM 798 C CA . ARG A 1 98 ? 12.823 8.334 21.206 1.00 75.50 98 ARG A CA 1
ATOM 799 C C . ARG A 1 98 ? 11.754 8.619 22.252 1.00 75.50 98 ARG A C 1
ATOM 801 O O . ARG A 1 98 ? 12.045 9.343 23.199 1.00 75.50 98 ARG A O 1
ATOM 808 N N . SER A 1 99 ? 10.573 8.012 22.135 1.00 75.00 99 SER A N 1
ATOM 809 C CA . SER A 1 99 ? 9.521 8.119 23.156 1.00 75.00 99 SER A CA 1
ATOM 810 C C . SER A 1 99 ? 9.985 7.586 24.514 1.00 75.00 99 SER A C 1
ATOM 812 O O . SER A 1 99 ? 9.851 8.282 25.514 1.00 75.00 99 SER A O 1
ATOM 814 N N . LYS A 1 100 ? 10.645 6.421 24.547 1.00 79.44 100 LYS A N 1
ATOM 815 C CA . LYS A 1 100 ? 11.203 5.848 25.788 1.00 79.44 100 LYS A CA 1
ATOM 816 C C . LYS A 1 100 ? 12.291 6.723 26.416 1.00 79.44 100 LYS A C 1
ATOM 818 O O . LYS A 1 100 ? 12.388 6.808 27.636 1.00 79.44 100 LYS A O 1
ATOM 823 N N . LEU A 1 101 ? 13.115 7.378 25.596 1.00 76.44 101 LEU A N 1
ATOM 824 C CA . LEU A 1 101 ? 14.166 8.292 26.061 1.00 76.44 101 LEU A CA 1
ATOM 825 C C . LEU A 1 101 ? 13.617 9.644 26.540 1.00 76.44 101 LEU A C 1
ATOM 827 O O . LEU A 1 101 ? 14.217 10.288 27.399 1.00 76.44 101 LEU A O 1
ATOM 831 N N . LEU A 1 102 ? 12.486 10.077 25.985 1.00 78.19 102 LEU A N 1
ATOM 832 C CA . LEU A 1 102 ? 11.725 11.227 26.469 1.00 78.19 102 LEU A CA 1
ATOM 833 C C . LEU A 1 102 ? 11.075 10.927 27.821 1.00 78.19 102 LEU A C 1
ATOM 835 O O . LEU A 1 102 ? 11.203 11.724 28.746 1.00 78.19 102 LEU A O 1
ATOM 839 N N . GLU A 1 103 ? 10.447 9.758 27.953 1.00 76.50 103 GLU A N 1
ATOM 840 C CA . GLU A 1 103 ? 9.856 9.279 29.208 1.00 76.50 103 GLU A CA 1
ATOM 841 C C . GLU A 1 103 ? 10.909 9.087 30.309 1.00 76.50 103 GLU A C 1
ATOM 843 O O . GLU A 1 103 ? 10.642 9.382 31.471 1.00 76.50 103 GLU A O 1
ATOM 848 N N . SER A 1 104 ? 12.132 8.675 29.957 1.00 76.44 104 SER A N 1
ATOM 849 C CA . SER A 1 104 ? 13.249 8.572 30.905 1.00 76.44 104 SER A CA 1
ATOM 850 C C . SER A 1 104 ? 13.944 9.907 31.216 1.00 76.44 104 SER A C 1
ATOM 852 O O . SER A 1 104 ? 14.893 9.934 32.000 1.00 76.44 104 SER A O 1
ATOM 854 N N . GLY A 1 105 ? 13.500 11.020 30.617 1.00 73.00 105 GLY A N 1
ATOM 855 C CA . GLY A 1 105 ? 14.050 12.362 30.843 1.00 73.00 105 GLY A CA 1
ATOM 856 C C . GLY A 1 105 ? 15.413 12.622 30.188 1.00 73.00 105 GLY A C 1
ATOM 857 O O . GLY A 1 105 ? 16.045 13.640 30.466 1.00 73.00 105 GLY A O 1
ATOM 858 N N . SER A 1 106 ? 15.882 11.725 29.314 1.00 72.25 106 SER A N 1
ATOM 859 C CA . SER A 1 106 ? 17.218 11.786 28.710 1.00 72.25 106 SER A CA 1
ATOM 860 C C . SER A 1 106 ? 17.315 12.782 27.543 1.00 72.25 106 SER A C 1
ATOM 862 O O . SER A 1 106 ? 18.403 13.274 27.239 1.00 72.25 106 SER A O 1
ATOM 864 N N . ILE A 1 107 ? 16.194 13.113 26.891 1.00 68.00 107 ILE A N 1
ATOM 865 C CA . ILE A 1 107 ? 16.141 13.994 25.712 1.00 68.00 107 ILE A CA 1
ATOM 866 C C . ILE A 1 107 ? 14.962 14.972 25.846 1.00 68.00 107 ILE A C 1
ATOM 868 O O . ILE A 1 107 ? 13.911 14.612 26.364 1.00 68.00 107 ILE A O 1
ATOM 872 N N . ARG A 1 108 ? 15.113 16.219 25.370 1.00 59.94 108 ARG A N 1
ATOM 873 C CA . ARG A 1 108 ? 14.017 17.208 25.282 1.00 59.94 108 ARG A CA 1
ATOM 874 C C . ARG A 1 108 ? 13.297 17.109 23.931 1.00 59.94 108 ARG A C 1
ATOM 876 O O . ARG A 1 108 ? 13.936 16.858 22.913 1.00 59.94 108 ARG A O 1
ATOM 883 N N . ASN A 1 109 ? 11.979 17.330 23.911 1.00 59.19 109 ASN A N 1
ATOM 884 C CA . ASN A 1 109 ? 11.153 17.258 22.698 1.00 59.19 109 ASN A CA 1
ATOM 885 C C . ASN A 1 109 ? 11.662 18.214 21.601 1.00 59.19 109 ASN A C 1
ATOM 887 O O . ASN A 1 109 ? 11.583 19.429 21.760 1.00 59.19 109 ASN A O 1
ATOM 891 N N . LEU A 1 110 ? 12.130 17.677 20.467 1.00 55.66 110 LEU A N 1
ATOM 892 C CA . LEU A 1 110 ? 12.209 18.439 19.215 1.00 55.66 110 LEU A CA 1
ATOM 893 C C . LEU A 1 110 ? 10.856 18.322 18.508 1.00 55.66 110 LEU A C 1
ATOM 895 O O . LEU A 1 110 ? 10.426 17.201 18.219 1.00 55.66 110 LEU A O 1
ATOM 899 N N . SER A 1 111 ? 10.197 19.452 18.239 1.00 52.12 111 SER A N 1
ATOM 900 C CA . SER A 1 111 ? 8.955 19.465 17.465 1.00 52.12 111 SER A CA 1
ATOM 901 C C . SER A 1 111 ? 9.199 18.916 16.058 1.00 52.12 111 SER A C 1
ATOM 903 O O . SER A 1 111 ? 10.240 19.156 15.441 1.00 52.12 111 SER A O 1
ATOM 905 N N . SER A 1 112 ? 8.240 18.141 15.554 1.00 54.31 112 SER A N 1
ATOM 906 C CA . SER A 1 112 ? 8.241 17.724 14.156 1.00 54.31 112 SER A CA 1
ATOM 907 C C . SER A 1 112 ? 7.807 18.927 13.319 1.00 54.31 112 SER A C 1
ATOM 909 O O . SER A 1 112 ? 6.728 19.464 13.544 1.00 54.31 112 SER A O 1
ATOM 911 N N . GLY A 1 113 ? 8.643 19.392 12.388 1.00 51.56 113 GLY A N 1
ATOM 912 C CA . GLY A 1 113 ? 8.370 20.566 11.539 1.00 51.56 113 GLY A CA 1
ATOM 913 C C . GLY A 1 113 ? 7.293 20.348 10.464 1.00 51.56 113 GLY A C 1
ATOM 914 O O . GLY A 1 113 ? 7.297 21.046 9.455 1.00 51.56 113 GLY A O 1
ATOM 915 N N . SER A 1 114 ? 6.432 19.347 10.642 1.00 55.16 114 SER A N 1
ATOM 916 C CA . SER A 1 114 ? 5.361 18.955 9.726 1.00 55.16 114 SER A CA 1
ATOM 917 C C . SER A 1 114 ? 4.079 19.702 10.081 1.00 55.16 114 SER A C 1
ATOM 919 O O . SER A 1 114 ? 3.757 19.882 11.255 1.00 55.16 114 SER A O 1
ATOM 921 N N . SER A 1 115 ? 3.385 20.203 9.059 1.00 56.91 115 SER A N 1
ATOM 922 C CA . SER A 1 115 ? 2.152 20.979 9.240 1.00 56.91 115 SER A CA 1
ATOM 923 C C . SER A 1 115 ? 0.893 20.106 9.223 1.00 56.91 115 SER A C 1
ATOM 925 O O . SER A 1 115 ? -0.167 20.578 9.630 1.00 56.91 115 SER A O 1
ATOM 927 N N . LEU A 1 116 ? 0.982 18.854 8.761 1.00 60.94 116 LEU A N 1
ATOM 928 C CA . LEU A 1 116 ? -0.088 17.865 8.897 1.00 60.94 116 LEU A CA 1
ATOM 929 C C . LEU A 1 116 ? -0.130 17.295 10.320 1.00 60.94 116 LEU A C 1
ATOM 931 O O . LEU A 1 116 ? 0.887 17.180 11.001 1.00 60.94 116 LEU A O 1
ATOM 935 N N . THR A 1 117 ? -1.322 16.884 10.759 1.00 64.19 117 THR A N 1
ATOM 936 C CA . THR A 1 117 ? -1.490 16.092 11.983 1.00 64.19 117 THR A CA 1
ATOM 937 C C . THR A 1 117 ? -0.849 14.720 11.775 1.00 64.19 117 THR A C 1
ATOM 939 O O . THR A 1 117 ? -1.476 13.789 11.267 1.00 64.19 117 THR A O 1
ATOM 942 N N . VAL A 1 118 ? 0.433 14.617 12.115 1.00 71.56 118 VAL A N 1
ATOM 943 C CA . VAL A 1 118 ? 1.207 13.383 12.016 1.00 71.56 118 VAL A CA 1
ATOM 944 C C . VAL A 1 118 ? 1.076 12.609 13.314 1.00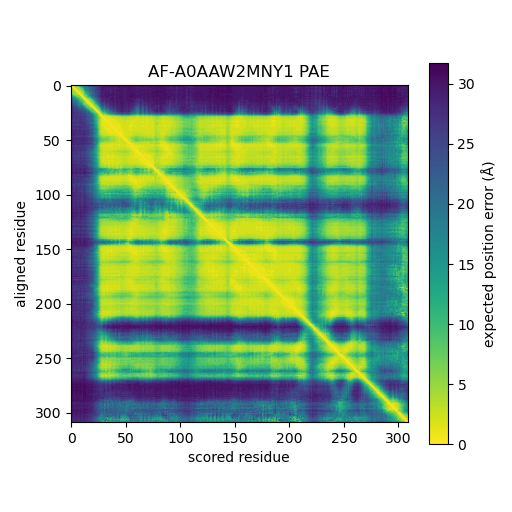 71.56 118 VAL A C 1
ATOM 946 O O . VAL A 1 118 ? 1.478 13.081 14.378 1.00 71.56 118 VAL A O 1
ATOM 949 N N . ASN A 1 119 ? 0.543 11.396 13.213 1.00 81.44 119 ASN A N 1
ATOM 950 C CA . ASN A 1 119 ? 0.485 10.480 14.340 1.00 81.44 119 ASN A CA 1
ATOM 951 C C . ASN A 1 119 ? 1.733 9.609 14.317 1.00 81.44 119 ASN A C 1
ATOM 953 O O . ASN A 1 119 ? 2.008 8.953 13.318 1.00 81.44 119 ASN A O 1
ATOM 957 N N . ILE A 1 120 ? 2.510 9.636 15.395 1.00 82.25 120 ILE A N 1
ATOM 958 C CA . ILE A 1 120 ? 3.759 8.879 15.491 1.00 82.25 120 ILE A CA 1
ATOM 959 C C . ILE A 1 120 ? 3.441 7.475 15.999 1.00 82.25 120 ILE A C 1
ATOM 961 O O . ILE A 1 120 ? 2.827 7.312 17.054 1.00 82.25 120 ILE A O 1
ATOM 965 N N . CYS A 1 121 ? 3.891 6.462 15.269 1.00 81.25 121 CYS A N 1
ATOM 966 C CA . CYS A 1 121 ? 3.868 5.089 15.738 1.00 81.25 121 CYS A CA 1
ATOM 967 C C . CYS A 1 121 ? 4.951 4.870 16.786 1.00 81.25 121 CYS A C 1
ATOM 969 O O . CYS A 1 121 ? 6.112 5.232 16.601 1.00 81.25 121 CYS A O 1
ATOM 971 N N . LYS A 1 122 ? 4.554 4.235 17.885 1.00 78.81 122 LYS A N 1
ATOM 972 C CA . LYS A 1 122 ? 5.440 3.925 19.003 1.00 78.81 122 LYS A CA 1
ATOM 973 C C . LYS A 1 122 ? 6.186 2.612 18.807 1.00 78.81 122 LYS A C 1
ATOM 975 O O . LYS A 1 122 ? 7.263 2.440 19.363 1.00 78.81 122 LYS A O 1
ATOM 980 N N . ASN A 1 123 ? 5.633 1.658 18.065 1.00 84.69 123 ASN A N 1
ATOM 981 C CA . ASN A 1 123 ? 6.278 0.369 17.862 1.00 84.69 123 ASN A CA 1
ATOM 982 C C . ASN A 1 123 ? 5.771 -0.337 16.603 1.00 84.69 123 ASN A C 1
ATOM 984 O O . ASN A 1 123 ? 4.688 -0.909 16.585 1.00 84.69 123 ASN A O 1
ATOM 988 N N . VAL A 1 124 ? 6.612 -0.406 15.574 1.00 87.00 124 VAL A N 1
ATOM 989 C CA . VAL A 1 124 ? 6.278 -1.076 14.309 1.00 87.00 124 VAL A CA 1
ATOM 990 C C . VAL A 1 124 ? 6.157 -2.600 14.456 1.00 87.00 124 VAL A C 1
ATOM 992 O O . VAL A 1 124 ? 5.605 -3.267 13.584 1.00 87.00 124 VAL A O 1
ATOM 995 N N . LYS A 1 125 ? 6.653 -3.180 15.558 1.00 88.31 125 LYS A N 1
ATOM 996 C CA . LYS A 1 125 ? 6.492 -4.615 15.840 1.00 88.31 125 LYS A CA 1
ATOM 997 C C . LYS A 1 125 ? 5.102 -4.966 16.357 1.00 88.31 125 LYS A C 1
ATOM 999 O O . LYS A 1 125 ? 4.696 -6.119 16.225 1.00 88.31 125 LYS A O 1
ATOM 1004 N N . ASP A 1 126 ? 4.412 -4.003 16.959 1.00 90.62 126 ASP A N 1
ATOM 1005 C CA . ASP A 1 126 ? 3.066 -4.196 17.479 1.00 90.62 126 ASP A CA 1
ATOM 1006 C C . ASP A 1 126 ? 2.054 -3.941 16.357 1.00 90.62 126 ASP A C 1
ATOM 1008 O O . ASP A 1 126 ? 1.609 -2.819 16.107 1.00 90.62 126 ASP A O 1
ATOM 1012 N N . LEU A 1 127 ? 1.750 -5.000 15.603 1.00 92.06 127 LEU A N 1
ATOM 1013 C CA . LEU A 1 127 ? 0.836 -4.894 14.468 1.00 92.06 127 LEU A CA 1
ATOM 1014 C C . LEU A 1 127 ? -0.620 -4.658 14.899 1.00 92.06 127 LEU A C 1
ATOM 1016 O O . LEU A 1 127 ? -1.397 -4.156 14.087 1.00 92.06 127 LEU A O 1
ATOM 1020 N N . ASP A 1 128 ? -0.984 -4.974 16.143 1.00 92.25 128 ASP A N 1
ATOM 1021 C CA . ASP A 1 128 ? -2.332 -4.759 16.675 1.00 92.25 128 ASP A CA 1
ATOM 1022 C C . ASP A 1 128 ? -2.539 -3.282 17.055 1.00 92.25 128 ASP A C 1
ATOM 1024 O O . ASP A 1 128 ? -3.567 -2.684 16.714 1.00 92.25 128 ASP A O 1
ATOM 1028 N N . GLU A 1 129 ? -1.531 -2.651 17.671 1.00 91.00 129 GLU A N 1
ATOM 1029 C CA . GLU A 1 129 ? -1.506 -1.201 17.910 1.00 91.00 129 GLU A CA 1
ATOM 1030 C C . GLU A 1 129 ? -1.501 -0.426 16.585 1.00 91.00 129 GLU A C 1
ATOM 1032 O O . GLU A 1 129 ? -2.234 0.555 16.425 1.00 91.00 129 GLU A O 1
ATOM 1037 N N . LEU A 1 130 ? -0.720 -0.888 15.602 1.00 92.19 130 LEU A N 1
ATOM 1038 C CA . LEU A 1 130 ? -0.701 -0.312 14.257 1.00 92.19 130 LEU A CA 1
ATOM 1039 C C . LEU A 1 130 ? -2.063 -0.415 13.574 1.00 92.19 130 LEU A C 1
ATOM 1041 O O . LEU A 1 130 ? -2.556 0.578 13.042 1.00 92.19 130 LEU A O 1
ATOM 1045 N N . PHE A 1 131 ? -2.678 -1.598 13.595 1.00 94.38 131 PHE A N 1
ATOM 1046 C CA . PHE A 1 131 ? -4.012 -1.810 13.047 1.00 94.38 131 PHE A CA 1
ATOM 1047 C C . PHE A 1 131 ? -5.025 -0.852 13.679 1.00 94.38 131 PHE A C 1
ATOM 1049 O O . PHE A 1 131 ? -5.727 -0.143 12.961 1.00 94.38 131 PHE A O 1
ATOM 1056 N N . SER A 1 132 ? -5.041 -0.771 15.010 1.00 94.12 132 SER A N 1
ATOM 1057 C CA . SER A 1 132 ? -5.947 0.107 15.757 1.00 94.12 132 SER A CA 1
ATOM 1058 C C . SER A 1 132 ? -5.725 1.577 15.396 1.00 94.12 132 SER A C 1
ATOM 1060 O O . SER A 1 132 ? -6.676 2.288 15.082 1.00 94.12 132 SER A O 1
ATOM 1062 N N . SER A 1 133 ? -4.465 2.014 15.339 1.00 93.38 133 SER A N 1
ATOM 1063 C CA . SER A 1 133 ? -4.088 3.384 14.974 1.00 93.38 133 SER A CA 1
ATOM 1064 C C . SER A 1 133 ? -4.527 3.746 13.548 1.00 93.38 133 SER A C 1
ATOM 1066 O O . SER A 1 133 ? -5.026 4.844 13.315 1.00 93.38 133 SER A O 1
ATOM 1068 N N . ILE A 1 134 ? -4.400 2.823 12.585 1.00 93.62 134 ILE A N 1
ATOM 1069 C CA . ILE A 1 134 ? -4.882 3.023 11.206 1.00 93.62 134 ILE A CA 1
ATOM 1070 C C . ILE A 1 134 ? -6.401 3.212 11.184 1.00 93.62 134 ILE A C 1
ATOM 1072 O O . ILE A 1 134 ? -6.900 4.070 10.455 1.00 93.62 134 ILE A O 1
ATOM 1076 N N . LEU A 1 135 ? -7.137 2.421 11.968 1.00 93.31 135 LEU A N 1
ATOM 1077 C CA . LEU A 1 135 ? -8.591 2.525 12.034 1.00 93.31 135 LEU A CA 1
ATOM 1078 C C . LEU A 1 135 ? -9.049 3.824 12.695 1.00 93.31 135 LEU A C 1
ATOM 1080 O O . LEU A 1 135 ? -9.972 4.444 12.179 1.00 93.31 135 LEU A O 1
ATOM 1084 N N . GLU A 1 136 ? -8.412 4.262 13.781 1.00 92.69 136 GLU A N 1
ATOM 1085 C CA . GLU A 1 136 ? -8.740 5.544 14.421 1.00 92.69 136 GLU A CA 1
ATOM 1086 C C . GLU A 1 136 ? -8.534 6.718 13.453 1.00 92.69 136 GLU A C 1
ATOM 1088 O O . GLU A 1 136 ? -9.447 7.519 13.252 1.00 92.69 136 GLU A O 1
ATOM 1093 N N . LEU A 1 137 ? -7.408 6.751 12.730 1.00 92.25 137 LEU A N 1
ATOM 1094 C CA . LEU A 1 137 ? -7.176 7.760 11.687 1.00 92.25 137 LEU A CA 1
ATOM 1095 C C . LEU A 1 137 ? -8.195 7.675 10.550 1.00 92.25 137 LEU A C 1
ATOM 1097 O O . LEU A 1 137 ? -8.633 8.692 10.017 1.00 92.25 137 LEU A O 1
ATOM 1101 N N . GLY A 1 138 ? -8.578 6.460 10.161 1.00 91.19 138 GLY A N 1
ATOM 1102 C CA . GLY A 1 138 ? -9.574 6.231 9.122 1.00 91.19 138 GLY A CA 1
ATOM 1103 C C . GLY A 1 138 ? -10.988 6.656 9.524 1.00 91.19 138 GLY A C 1
ATOM 1104 O O . GLY A 1 138 ? -11.739 7.140 8.675 1.00 91.19 138 GLY A O 1
ATOM 1105 N N . LYS A 1 139 ? -11.349 6.533 10.807 1.00 90.00 139 LYS A N 1
ATOM 1106 C CA . LYS A 1 139 ? -12.636 7.000 11.347 1.00 90.00 139 LYS A CA 1
ATOM 1107 C C . LYS A 1 139 ? -12.761 8.515 11.242 1.00 90.00 139 LYS A C 1
ATOM 1109 O O . LYS A 1 139 ? -13.800 8.993 10.795 1.00 90.00 139 LYS A O 1
ATOM 1114 N N . GLU A 1 140 ? -11.691 9.255 11.545 1.00 88.88 140 GLU A N 1
ATOM 1115 C CA . GLU A 1 140 ? -11.656 10.716 11.362 1.00 88.88 140 GLU A CA 1
ATOM 1116 C C . GLU A 1 140 ? -11.948 11.129 9.909 1.00 88.88 140 GLU A C 1
ATOM 1118 O O . GLU A 1 140 ? -12.569 12.161 9.671 1.00 88.88 140 GLU A O 1
ATOM 1123 N N . LEU A 1 141 ? -11.533 10.311 8.933 1.00 88.25 141 LEU A N 1
ATOM 1124 C CA . LEU A 1 141 ? -11.775 10.538 7.502 1.00 88.25 141 LEU A CA 1
ATOM 1125 C C . LEU A 1 141 ? -13.162 10.071 7.031 1.00 88.25 141 LEU A C 1
ATOM 1127 O O . LEU A 1 141 ? -13.660 10.512 5.994 1.00 88.25 141 LEU A O 1
ATOM 1131 N N . SER A 1 142 ? -13.781 9.142 7.759 1.00 78.50 142 SER A N 1
ATOM 1132 C CA . SER A 1 142 ? -15.031 8.486 7.358 1.00 78.50 142 SER A CA 1
ATOM 1133 C C . SER A 1 142 ? -16.292 9.229 7.822 1.00 78.50 142 SER A C 1
ATOM 1135 O O . SER A 1 142 ? -17.395 8.866 7.402 1.00 78.50 142 SER A O 1
ATOM 1137 N N . GLY A 1 143 ? -16.141 10.299 8.614 1.00 72.88 143 GLY A N 1
ATOM 1138 C CA . GLY A 1 143 ? -17.233 11.174 9.055 1.00 72.88 143 GLY A CA 1
ATOM 1139 C C . GLY A 1 143 ? -18.323 10.422 9.827 1.00 72.88 143 GLY A C 1
ATOM 1140 O O . GLY A 1 143 ? -18.010 9.572 10.657 1.00 72.88 143 GLY A O 1
ATOM 1141 N N . ASP A 1 144 ? -19.598 10.694 9.510 1.00 64.00 144 ASP A N 1
ATOM 1142 C CA . ASP A 1 144 ? -20.822 10.138 10.137 1.00 64.00 144 ASP A CA 1
ATOM 1143 C C . ASP A 1 144 ? -21.032 8.611 9.936 1.00 64.00 144 ASP A C 1
ATOM 1145 O O . ASP A 1 144 ? -22.155 8.120 9.805 1.00 64.00 144 ASP A O 1
ATOM 1149 N N . GLY A 1 145 ? -19.957 7.824 9.846 1.00 65.19 145 GLY A N 1
ATOM 1150 C CA . GLY A 1 145 ? -19.984 6.358 9.826 1.00 65.19 145 GLY A CA 1
ATOM 1151 C C . GLY A 1 145 ? -20.362 5.716 8.488 1.00 65.19 145 GLY A C 1
ATOM 1152 O O . GLY A 1 145 ? -20.407 4.492 8.394 1.00 65.19 145 GLY A O 1
ATOM 1153 N N . LYS A 1 146 ? -20.622 6.508 7.439 1.00 73.00 146 LYS A N 1
ATOM 1154 C CA . LYS A 1 146 ? -20.925 6.006 6.080 1.00 73.00 146 LYS A CA 1
ATOM 1155 C C . LYS A 1 146 ? -19.751 6.104 5.107 1.00 73.00 146 LYS A C 1
ATOM 1157 O O . LYS A 1 146 ? -19.799 5.494 4.038 1.00 73.00 146 LYS A O 1
ATOM 1162 N N . GLY A 1 147 ? -18.727 6.883 5.448 1.00 82.12 147 GLY A N 1
ATOM 1163 C CA . GLY A 1 147 ? -17.530 7.027 4.634 1.00 82.12 147 GLY A CA 1
ATOM 1164 C C . GLY A 1 147 ? -16.669 5.771 4.644 1.00 82.12 147 GLY A C 1
ATOM 1165 O O . GLY A 1 147 ? -16.688 4.982 5.586 1.00 82.12 147 GLY A O 1
ATOM 1166 N N . ARG A 1 148 ? -15.896 5.590 3.575 1.00 91.69 148 ARG A N 1
ATOM 1167 C CA . ARG A 1 148 ? -14.812 4.609 3.526 1.00 91.69 148 ARG A CA 1
ATOM 1168 C C . ARG A 1 148 ? -13.503 5.322 3.264 1.00 91.69 148 ARG A C 1
ATOM 1170 O O . ARG A 1 148 ? -13.496 6.379 2.643 1.00 91.69 148 ARG A O 1
ATOM 1177 N N . PHE A 1 149 ? -12.395 4.724 3.666 1.00 94.06 149 PHE A N 1
ATOM 1178 C CA . PHE A 1 149 ? -11.063 5.253 3.401 1.00 94.06 149 PHE A CA 1
ATOM 1179 C C . PHE A 1 149 ? -10.193 4.233 2.666 1.00 94.06 149 PHE A C 1
ATOM 1181 O O . PHE A 1 149 ? -10.548 3.059 2.511 1.00 94.06 149 PHE A O 1
ATOM 1188 N N . THR A 1 150 ? -9.069 4.708 2.146 1.00 95.19 150 THR A N 1
ATOM 1189 C CA . THR A 1 150 ? -8.059 3.911 1.456 1.00 95.19 150 THR A CA 1
ATOM 1190 C C . THR A 1 150 ? -6.814 3.857 2.316 1.00 95.19 150 THR A C 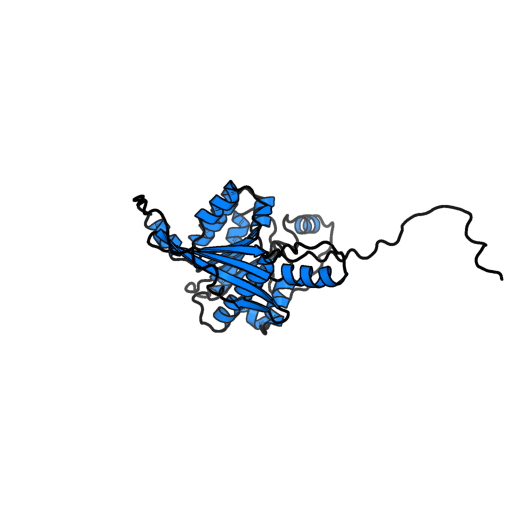1
ATOM 1192 O O . THR A 1 150 ? -6.427 4.860 2.908 1.00 95.19 150 THR A O 1
ATOM 1195 N N . VAL A 1 151 ? -6.171 2.698 2.378 1.00 96.81 151 VAL A N 1
ATOM 1196 C CA . VAL A 1 151 ? -4.903 2.545 3.094 1.00 96.81 151 VAL A CA 1
ATOM 1197 C C . VAL A 1 151 ? -3.763 2.461 2.085 1.00 96.81 151 VAL A C 1
ATOM 1199 O O . VAL A 1 151 ? -3.818 1.684 1.133 1.00 96.81 151 VAL A O 1
ATOM 1202 N N . ALA A 1 152 ? -2.725 3.259 2.289 1.00 96.69 152 ALA A N 1
ATOM 1203 C CA . ALA A 1 152 ? -1.510 3.240 1.485 1.00 96.69 152 ALA A CA 1
ATOM 1204 C C . ALA A 1 152 ? -0.334 2.836 2.379 1.00 96.69 152 ALA A C 1
ATOM 1206 O O . ALA A 1 152 ? -0.148 3.437 3.431 1.00 96.69 152 ALA A O 1
ATOM 1207 N N . ILE A 1 153 ? 0.459 1.838 1.988 1.00 96.44 153 ILE A N 1
ATOM 1208 C CA . ILE A 1 153 ? 1.659 1.424 2.735 1.00 96.44 153 ILE A CA 1
ATOM 1209 C C . ILE A 1 153 ? 2.880 1.598 1.841 1.00 96.44 153 ILE A C 1
ATOM 1211 O O . ILE A 1 153 ? 3.041 0.886 0.848 1.00 96.44 153 ILE A O 1
ATOM 1215 N N . ASP A 1 154 ? 3.746 2.539 2.193 1.00 94.25 154 ASP A N 1
ATOM 1216 C CA . ASP A 1 154 ? 4.864 2.926 1.332 1.00 94.25 154 ASP A CA 1
ATOM 1217 C C . ASP A 1 154 ? 5.971 1.869 1.214 1.00 94.25 154 ASP A C 1
ATOM 1219 O O . ASP A 1 154 ? 6.696 1.861 0.226 1.00 94.25 154 ASP A O 1
ATOM 1223 N N . SER A 1 155 ? 6.104 0.966 2.189 1.00 93.06 155 SER A N 1
ATOM 1224 C CA . SER A 1 155 ? 7.040 -0.157 2.137 1.00 93.06 155 SER A CA 1
ATOM 1225 C C . SER A 1 155 ? 6.654 -1.266 3.111 1.00 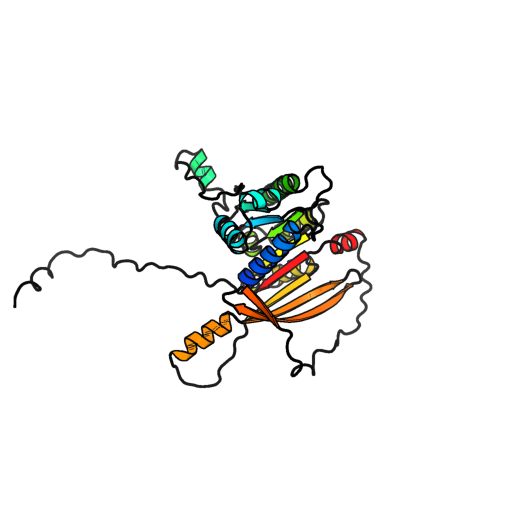93.06 155 SER A C 1
ATOM 1227 O O . SER A 1 155 ? 6.985 -1.240 4.298 1.00 93.06 155 SER A O 1
ATOM 1229 N N . VAL A 1 156 ? 6.035 -2.328 2.594 1.00 93.94 156 VAL A N 1
ATOM 1230 C CA . VAL A 1 156 ? 5.820 -3.565 3.366 1.00 93.94 156 VAL A CA 1
ATOM 1231 C C . VAL A 1 156 ? 7.143 -4.267 3.668 1.00 93.94 156 VAL A C 1
ATOM 1233 O O . VAL A 1 156 ? 7.260 -4.961 4.679 1.00 93.94 156 VAL A O 1
ATOM 1236 N N . SER A 1 157 ? 8.180 -4.032 2.859 1.00 92.62 157 SER A N 1
ATOM 1237 C CA . SER A 1 157 ? 9.518 -4.549 3.143 1.00 92.62 157 SER A CA 1
ATOM 1238 C C . SER A 1 157 ? 10.054 -4.080 4.491 1.00 92.62 157 SER A C 1
ATOM 1240 O O . SER A 1 157 ? 10.738 -4.850 5.158 1.00 92.62 157 SER A O 1
ATOM 1242 N N . SER A 1 158 ? 9.725 -2.859 4.920 1.00 91.00 158 SER A N 1
ATOM 1243 C CA . SER A 1 158 ? 10.114 -2.358 6.241 1.00 91.00 158 SER A CA 1
ATOM 1244 C C . SER A 1 158 ? 9.416 -3.111 7.380 1.00 91.00 158 SER A C 1
ATOM 1246 O O . SER A 1 158 ? 10.065 -3.432 8.372 1.00 91.00 158 SER A O 1
ATOM 1248 N N . LEU A 1 159 ? 8.136 -3.479 7.230 1.00 92.06 159 LEU A N 1
ATOM 1249 C CA . LEU A 1 159 ? 7.420 -4.296 8.227 1.00 92.06 159 LEU A CA 1
ATOM 1250 C C . LEU A 1 159 ? 8.037 -5.692 8.358 1.00 92.06 159 LEU A C 1
ATOM 1252 O O . LEU A 1 159 ? 8.281 -6.172 9.467 1.00 92.06 159 LEU A O 1
ATOM 1256 N N . LEU A 1 160 ? 8.345 -6.316 7.220 1.00 92.50 160 LEU A N 1
ATOM 1257 C CA . LEU A 1 160 ? 8.936 -7.655 7.150 1.00 92.50 160 LEU A CA 1
ATOM 1258 C C . LEU A 1 160 ? 10.351 -7.735 7.748 1.00 92.50 160 LEU A C 1
ATOM 1260 O O . LEU A 1 160 ? 10.790 -8.816 8.124 1.00 92.50 160 LEU A O 1
ATOM 1264 N N . ARG A 1 161 ? 11.065 -6.608 7.896 1.00 89.94 161 ARG A N 1
ATOM 1265 C CA . ARG A 1 161 ? 12.350 -6.572 8.627 1.00 89.94 161 ARG A CA 1
ATOM 1266 C C . ARG A 1 161 ? 12.183 -6.745 10.137 1.00 89.94 161 ARG A C 1
ATOM 1268 O O . ARG A 1 161 ? 13.139 -7.115 10.815 1.00 89.94 161 ARG A O 1
ATOM 1275 N N . HIS A 1 162 ? 11.010 -6.423 10.676 1.00 87.12 162 HIS A N 1
ATOM 1276 C CA . HIS A 1 162 ? 10.771 -6.361 12.119 1.00 87.12 162 HIS A CA 1
ATOM 1277 C C . HIS A 1 162 ? 9.749 -7.385 12.614 1.00 87.12 162 HIS A C 1
ATOM 1279 O O . HIS A 1 162 ? 9.673 -7.622 13.820 1.00 87.12 162 HIS A O 1
ATOM 1285 N N . THR A 1 163 ? 8.987 -7.989 11.702 1.00 91.06 163 THR A N 1
ATOM 1286 C CA . THR A 1 163 ? 7.880 -8.905 11.993 1.00 91.06 163 THR A CA 1
ATOM 1287 C C . THR A 1 163 ? 7.852 -10.062 10.997 1.00 91.06 163 THR A C 1
ATOM 1289 O O . THR A 1 163 ? 8.475 -10.008 9.938 1.00 91.06 163 THR A O 1
ATOM 1292 N N . SER A 1 164 ? 7.146 -11.139 11.339 1.00 93.06 164 SER A N 1
ATOM 1293 C CA . SER A 1 164 ? 7.034 -12.309 10.469 1.00 93.06 164 SER A CA 1
ATOM 1294 C C . SER A 1 164 ? 6.080 -12.061 9.294 1.00 93.06 164 SER A C 1
ATOM 1296 O O . SER A 1 164 ? 5.141 -11.264 9.371 1.00 93.06 164 SER A O 1
ATOM 1298 N N . VAL A 1 165 ? 6.268 -12.821 8.211 1.00 94.38 165 VAL A N 1
ATOM 1299 C CA . VAL A 1 165 ? 5.379 -12.792 7.036 1.00 94.38 165 VAL A CA 1
ATOM 1300 C C . VAL A 1 165 ? 3.928 -13.093 7.417 1.00 94.38 165 VAL A C 1
ATOM 1302 O O . VAL A 1 165 ? 3.018 -12.472 6.877 1.00 94.38 165 VAL A O 1
ATOM 1305 N N . SER A 1 166 ? 3.695 -14.027 8.347 1.00 94.44 166 SER A N 1
ATOM 1306 C CA . SER A 1 166 ? 2.345 -14.394 8.784 1.00 94.44 166 SER A CA 1
ATOM 1307 C C . SER A 1 166 ? 1.650 -13.255 9.524 1.00 94.44 166 SER A C 1
ATOM 1309 O O . SER A 1 166 ? 0.473 -13.009 9.274 1.00 94.44 166 SER A O 1
ATOM 1311 N N . SER A 1 167 ? 2.368 -12.528 10.381 1.00 95.00 167 SER A N 1
ATOM 1312 C CA . SER A 1 167 ? 1.830 -11.366 11.091 1.00 95.00 167 SER A CA 1
ATOM 1313 C C . SER A 1 167 ? 1.504 -10.224 10.123 1.00 95.00 167 SER A C 1
ATOM 1315 O O . SER A 1 167 ? 0.414 -9.661 10.186 1.00 95.00 167 SER A O 1
ATOM 1317 N N . VAL A 1 168 ? 2.387 -9.935 9.158 1.00 95.00 168 VAL A N 1
ATOM 1318 C CA . VAL A 1 168 ? 2.111 -8.936 8.108 1.00 95.00 168 VAL A CA 1
ATOM 1319 C C . VAL A 1 168 ? 0.918 -9.353 7.244 1.00 95.00 168 VAL A C 1
ATOM 1321 O O . VAL A 1 168 ? 0.044 -8.536 6.959 1.00 95.00 168 VAL A O 1
ATOM 1324 N N . ALA A 1 169 ? 0.833 -10.626 6.857 1.00 94.56 169 ALA A N 1
ATOM 1325 C CA . ALA A 1 169 ? -0.312 -11.160 6.125 1.00 94.56 169 ALA A CA 1
ATOM 1326 C C . ALA A 1 169 ? -1.617 -11.019 6.927 1.00 94.56 169 ALA A C 1
ATOM 1328 O O . ALA A 1 169 ? -2.636 -10.618 6.365 1.00 94.56 169 ALA A O 1
ATOM 1329 N N . ALA A 1 170 ? -1.588 -11.285 8.236 1.00 95.19 170 ALA A N 1
ATOM 1330 C CA . ALA A 1 170 ? -2.737 -11.093 9.115 1.00 95.19 170 ALA A CA 1
ATOM 1331 C C . ALA A 1 170 ? -3.173 -9.620 9.160 1.00 95.19 170 ALA A C 1
ATOM 1333 O O . ALA A 1 170 ? -4.348 -9.339 8.934 1.00 95.19 170 ALA A O 1
ATOM 1334 N N . LEU A 1 171 ? -2.238 -8.677 9.331 1.00 95.56 171 LEU A N 1
ATOM 1335 C CA . LEU A 1 171 ? -2.522 -7.237 9.286 1.00 95.56 171 LEU A CA 1
ATOM 1336 C C . LEU A 1 171 ? -3.198 -6.831 7.967 1.00 95.56 171 LEU A C 1
ATOM 1338 O O . LEU A 1 171 ? -4.260 -6.208 7.976 1.00 95.56 171 LEU A O 1
ATOM 1342 N N . LEU A 1 172 ? -2.618 -7.216 6.825 1.00 95.31 172 LEU A N 1
ATOM 1343 C CA . LEU A 1 172 ? -3.174 -6.899 5.504 1.00 95.31 172 LEU A CA 1
ATOM 1344 C C . LEU A 1 172 ? -4.555 -7.536 5.302 1.00 95.31 172 LEU A C 1
ATOM 1346 O O . LEU A 1 172 ? -5.436 -6.918 4.706 1.00 95.31 172 LEU A O 1
ATOM 1350 N N . SER A 1 173 ? -4.760 -8.754 5.811 1.00 94.31 173 SER A N 1
ATOM 1351 C CA . SER A 1 173 ? -6.054 -9.438 5.769 1.00 94.31 173 SER A CA 1
ATOM 1352 C C . SER A 1 173 ? -7.105 -8.744 6.634 1.00 94.31 173 SER A C 1
ATOM 1354 O O . SER A 1 173 ? -8.252 -8.631 6.209 1.00 94.31 173 SER A O 1
ATOM 1356 N N . ASN A 1 174 ? -6.728 -8.274 7.823 1.00 95.31 174 ASN A N 1
ATOM 1357 C CA . ASN A 1 174 ? -7.623 -7.583 8.749 1.00 95.31 174 ASN A CA 1
ATOM 1358 C C . ASN A 1 174 ? -8.035 -6.215 8.197 1.00 95.31 174 ASN A C 1
ATOM 1360 O O . ASN A 1 174 ? -9.216 -5.878 8.188 1.00 95.31 174 ASN A O 1
ATOM 1364 N N . LEU A 1 175 ? -7.086 -5.453 7.641 1.00 94.31 175 LEU A N 1
ATOM 1365 C CA . LEU A 1 175 ? -7.389 -4.204 6.933 1.00 94.31 175 LEU A CA 1
ATOM 1366 C C . LEU A 1 175 ? -8.305 -4.463 5.734 1.00 94.31 175 LEU A C 1
ATOM 1368 O O . LEU A 1 175 ? -9.259 -3.728 5.495 1.00 94.31 175 LEU A O 1
ATOM 1372 N N . ARG A 1 176 ? -8.049 -5.542 4.991 1.00 89.25 176 ARG A N 1
ATOM 1373 C CA . ARG A 1 176 ? -8.865 -5.946 3.848 1.00 89.25 176 ARG A CA 1
ATOM 1374 C C . ARG A 1 176 ? -10.297 -6.287 4.221 1.00 89.25 176 ARG A C 1
ATOM 1376 O O . ARG A 1 176 ? -11.203 -5.910 3.481 1.00 89.25 176 ARG A O 1
ATOM 1383 N N . SER A 1 177 ? -10.521 -7.010 5.309 1.00 90.69 177 SER A N 1
ATOM 1384 C CA . SER A 1 177 ? -11.862 -7.445 5.700 1.00 90.69 177 SER A CA 1
ATOM 1385 C C . SER A 1 177 ? -12.675 -6.326 6.362 1.00 90.69 177 SER A C 1
ATOM 1387 O O . SER A 1 177 ? -13.902 -6.359 6.292 1.00 90.69 177 SER A O 1
ATOM 1389 N N . HIS A 1 178 ? -12.025 -5.284 6.892 1.00 92.69 178 HIS A N 1
ATOM 1390 C CA . HIS A 1 178 ? -12.680 -4.183 7.604 1.00 92.69 178 HIS A CA 1
ATOM 1391 C C . HIS A 1 178 ? -13.653 -3.371 6.727 1.00 92.69 178 HIS A C 1
ATOM 1393 O O . HIS A 1 178 ? -13.315 -2.948 5.623 1.00 92.69 178 HIS A O 1
ATOM 1399 N N . ASP A 1 179 ? -14.866 -3.117 7.211 1.00 89.44 179 ASP A N 1
ATOM 1400 C CA . ASP A 1 179 ? -15.990 -2.504 6.477 1.00 89.44 179 ASP A CA 1
ATOM 1401 C C . ASP A 1 179 ? -15.729 -1.076 5.950 1.00 89.44 179 ASP A C 1
ATOM 1403 O O . ASP A 1 179 ? -16.127 -0.744 4.828 1.00 89.44 179 ASP A O 1
ATOM 1407 N N . GLN A 1 180 ? -15.016 -0.264 6.730 1.00 91.12 180 GLN A N 1
ATOM 1408 C CA . GLN A 1 180 ? -14.619 1.107 6.391 1.00 91.12 180 GLN A CA 1
ATOM 1409 C C . GLN A 1 180 ? -13.433 1.187 5.414 1.00 91.12 180 GLN A C 1
ATOM 1411 O O . GLN A 1 180 ? -13.210 2.233 4.808 1.00 91.12 180 GLN A O 1
ATOM 1416 N N . VAL A 1 181 ? -12.685 0.100 5.196 1.00 93.19 181 VAL A N 1
ATOM 1417 C CA . VAL A 1 181 ? -11.570 0.092 4.237 1.00 93.19 181 VAL A CA 1
ATOM 1418 C C . VAL A 1 181 ? -12.101 -0.255 2.846 1.00 93.19 181 VAL A C 1
ATOM 1420 O O . VAL A 1 181 ? -12.565 -1.369 2.589 1.00 93.19 181 VAL A O 1
ATOM 1423 N N . SER A 1 182 ? -12.031 0.712 1.929 1.00 92.06 182 SER A N 1
ATOM 1424 C CA . SER A 1 182 ? -12.457 0.561 0.529 1.00 92.06 182 SER A CA 1
ATOM 1425 C C . SER A 1 182 ? -11.399 -0.118 -0.341 1.00 92.06 182 SER A C 1
ATOM 1427 O O . SER A 1 182 ? -11.712 -1.000 -1.146 1.00 92.06 182 SER A O 1
ATOM 1429 N N . SER A 1 183 ? -10.144 0.294 -0.184 1.00 92.31 183 SER A N 1
ATOM 1430 C CA . SER A 1 183 ? -9.014 -0.201 -0.956 1.00 92.31 183 SER A CA 1
ATOM 1431 C C . SER A 1 183 ? -7.727 -0.103 -0.146 1.00 92.31 183 SER A C 1
ATOM 1433 O O . SER A 1 183 ? -7.628 0.675 0.805 1.00 92.31 183 SER A O 1
ATOM 1435 N N . LEU A 1 184 ? -6.750 -0.930 -0.499 1.00 94.94 184 LEU A N 1
ATOM 1436 C CA . LEU A 1 184 ? -5.446 -0.944 0.150 1.00 94.94 184 LEU A CA 1
ATOM 1437 C C . LEU A 1 184 ? -4.380 -1.216 -0.906 1.00 94.94 184 LEU A C 1
ATOM 1439 O O . LEU A 1 184 ? -4.491 -2.164 -1.687 1.00 94.94 184 LEU A O 1
ATOM 1443 N N . PHE A 1 185 ? -3.337 -0.400 -0.928 1.00 95.00 185 PHE A N 1
ATOM 1444 C CA . PHE A 1 185 ? -2.214 -0.607 -1.827 1.00 95.00 185 PHE A CA 1
ATOM 1445 C C . PHE A 1 185 ? -0.884 -0.445 -1.118 1.00 95.00 185 PHE A C 1
ATOM 1447 O O . PHE A 1 185 ? -0.763 0.319 -0.161 1.00 95.00 185 PHE A O 1
ATOM 1454 N N . TRP A 1 186 ? 0.111 -1.200 -1.571 1.00 95.44 186 TRP A N 1
ATOM 1455 C CA . TRP A 1 186 ? 1.404 -1.232 -0.912 1.00 95.44 186 TRP A CA 1
ATOM 1456 C C . TRP A 1 186 ? 2.556 -1.538 -1.855 1.00 95.44 186 TRP A C 1
ATOM 1458 O O . TRP A 1 186 ? 2.370 -2.212 -2.867 1.00 95.44 186 TRP A O 1
ATOM 1468 N N . LEU A 1 187 ? 3.750 -1.072 -1.491 1.00 94.88 187 LEU A N 1
ATOM 1469 C CA . LEU A 1 187 ? 4.996 -1.370 -2.196 1.00 94.88 187 LEU A CA 1
ATOM 1470 C C . LEU A 1 187 ? 5.775 -2.499 -1.501 1.00 94.88 187 LEU A C 1
ATOM 1472 O O . LEU A 1 187 ? 5.912 -2.524 -0.275 1.00 94.88 187 LEU A O 1
ATOM 1476 N N . LEU A 1 188 ? 6.303 -3.430 -2.297 1.00 93.50 188 LEU A N 1
ATOM 1477 C CA . LEU A 1 188 ? 7.167 -4.528 -1.866 1.00 93.50 188 LEU A CA 1
ATOM 1478 C C . LEU A 1 188 ? 8.406 -4.626 -2.767 1.00 93.50 188 LEU A C 1
ATOM 1480 O O . LEU A 1 188 ? 8.292 -4.799 -3.982 1.00 93.50 188 LEU A O 1
ATOM 1484 N N . HIS A 1 189 ? 9.583 -4.600 -2.153 1.00 90.62 189 HIS A N 1
ATOM 1485 C CA . HIS A 1 189 ? 10.859 -4.854 -2.826 1.00 90.62 189 HIS A CA 1
ATOM 1486 C C . HIS A 1 189 ? 11.122 -6.365 -2.870 1.00 90.62 189 HIS A C 1
ATOM 1488 O O . HIS A 1 189 ? 11.251 -6.977 -1.811 1.00 90.62 189 HIS A O 1
ATOM 1494 N N . LEU A 1 190 ? 11.109 -6.983 -4.057 1.00 87.25 190 LEU A N 1
ATOM 1495 C CA . LEU A 1 190 ? 11.201 -8.446 -4.206 1.00 87.25 190 LEU A CA 1
ATOM 1496 C C . LEU A 1 190 ? 12.592 -8.998 -3.906 1.00 87.25 190 LEU A C 1
ATOM 1498 O O . LEU A 1 190 ? 12.700 -10.096 -3.374 1.00 87.25 190 LEU A O 1
ATOM 1502 N N . ASP A 1 191 ? 13.627 -8.242 -4.247 1.00 84.75 191 ASP A N 1
ATOM 1503 C CA . ASP A 1 191 ? 15.041 -8.533 -3.996 1.00 84.75 191 ASP A CA 1
ATOM 1504 C C . ASP A 1 191 ? 15.361 -8.737 -2.506 1.00 84.75 191 ASP A C 1
ATOM 1506 O O . ASP A 1 191 ? 16.277 -9.475 -2.150 1.00 84.75 191 ASP A O 1
ATOM 1510 N N . MET A 1 192 ? 14.577 -8.112 -1.630 1.00 87.44 192 MET A N 1
ATOM 1511 C CA . MET A 1 192 ? 14.769 -8.150 -0.184 1.00 87.44 192 MET A CA 1
ATOM 1512 C C . MET A 1 192 ? 14.154 -9.372 0.511 1.00 87.44 192 MET A C 1
ATOM 1514 O O . MET A 1 192 ? 14.418 -9.564 1.698 1.00 87.44 192 MET A O 1
ATOM 1518 N N . HIS A 1 193 ? 13.317 -10.167 -0.168 1.00 88.94 193 HIS A N 1
ATOM 1519 C CA . HIS A 1 193 ? 12.514 -11.212 0.480 1.00 88.94 193 HIS A CA 1
ATOM 1520 C C . HIS A 1 193 ? 12.566 -12.547 -0.248 1.00 88.94 193 HIS A C 1
ATOM 1522 O O . HIS A 1 193 ? 12.620 -12.626 -1.471 1.00 88.94 193 HIS A O 1
ATOM 1528 N N . GLU A 1 194 ? 12.442 -13.625 0.522 1.00 88.31 194 GLU A N 1
ATOM 1529 C CA . GLU A 1 194 ? 12.340 -14.970 -0.031 1.00 88.31 194 GLU A CA 1
ATOM 1530 C C . GLU A 1 194 ? 11.109 -15.134 -0.937 1.00 88.31 194 GLU A C 1
ATOM 1532 O O . GLU A 1 194 ? 10.041 -14.544 -0.725 1.00 88.31 194 GLU A O 1
ATOM 1537 N N . THR A 1 195 ? 11.224 -16.029 -1.918 1.00 88.69 195 THR A N 1
ATOM 1538 C CA . THR A 1 195 ? 10.150 -16.362 -2.868 1.00 88.69 195 THR A CA 1
ATOM 1539 C C . THR A 1 195 ? 8.862 -16.805 -2.173 1.00 88.69 195 THR A C 1
ATOM 1541 O O . THR A 1 195 ? 7.766 -16.492 -2.630 1.00 88.69 195 THR A O 1
ATOM 1544 N N . ARG A 1 196 ? 8.968 -17.485 -1.026 1.00 90.06 196 ARG A N 1
ATOM 1545 C CA . ARG A 1 196 ? 7.808 -17.896 -0.226 1.00 90.06 196 ARG A CA 1
ATOM 1546 C C . ARG A 1 196 ? 7.046 -16.699 0.343 1.00 90.06 196 ARG A C 1
ATOM 1548 O O . ARG A 1 196 ? 5.817 -16.682 0.298 1.00 90.06 196 ARG A O 1
ATOM 1555 N N . ALA A 1 197 ? 7.763 -15.709 0.873 1.00 88.50 197 ALA A N 1
ATOM 1556 C CA . ALA A 1 197 ? 7.167 -14.512 1.458 1.00 88.50 197 ALA A CA 1
ATOM 1557 C C . ALA A 1 197 ? 6.454 -13.674 0.390 1.00 88.50 197 ALA A C 1
ATOM 1559 O O . ALA A 1 197 ? 5.300 -13.276 0.559 1.00 88.50 197 ALA A O 1
ATOM 1560 N N . THR A 1 198 ? 7.120 -13.473 -0.747 1.00 89.38 198 THR A N 1
ATOM 1561 C CA . THR A 1 198 ? 6.567 -12.723 -1.879 1.00 89.38 198 THR A CA 1
ATOM 1562 C C . THR A 1 198 ? 5.356 -13.432 -2.493 1.00 89.38 198 THR A C 1
ATOM 1564 O O . THR A 1 198 ? 4.340 -12.783 -2.744 1.00 89.38 198 THR A O 1
ATOM 1567 N N . ALA A 1 199 ? 5.400 -14.761 -2.644 1.00 89.06 199 ALA A N 1
ATOM 1568 C CA . ALA A 1 199 ? 4.274 -15.556 -3.136 1.00 89.06 199 ALA A CA 1
ATOM 1569 C C . ALA A 1 199 ? 3.050 -15.498 -2.207 1.00 89.06 199 ALA A C 1
ATOM 1571 O O . ALA A 1 199 ? 1.922 -15.411 -2.694 1.00 89.06 199 ALA A O 1
ATOM 1572 N N . ALA A 1 200 ? 3.251 -15.510 -0.884 1.00 91.25 200 ALA A N 1
ATOM 1573 C CA . ALA A 1 200 ? 2.160 -15.394 0.085 1.00 91.25 200 ALA A CA 1
ATOM 1574 C C . ALA A 1 200 ? 1.436 -14.043 -0.036 1.00 91.25 200 ALA A C 1
ATOM 1576 O O . ALA A 1 200 ? 0.209 -14.000 -0.135 1.00 91.25 200 ALA A O 1
ATOM 1577 N N . LEU A 1 201 ? 2.190 -12.942 -0.108 1.00 91.38 201 LEU A N 1
ATOM 1578 C CA . LEU A 1 201 ? 1.612 -11.608 -0.280 1.00 91.38 201 LEU A CA 1
ATOM 1579 C C . LEU A 1 201 ? 0.938 -11.454 -1.649 1.00 91.38 201 LEU A C 1
ATOM 1581 O O . LEU A 1 201 ? -0.182 -10.953 -1.732 1.00 91.38 201 LEU A O 1
ATOM 1585 N N . GLU A 1 202 ? 1.559 -11.960 -2.717 1.00 89.75 202 GLU A N 1
ATOM 1586 C CA . GLU A 1 202 ? 0.961 -11.976 -4.054 1.00 89.75 202 GLU A CA 1
ATOM 1587 C C . GLU A 1 202 ? -0.335 -12.791 -4.102 1.00 89.75 202 GLU A C 1
ATOM 1589 O O . GLU A 1 202 ? -1.279 -12.405 -4.800 1.00 89.75 202 GLU A O 1
ATOM 1594 N N . TYR A 1 203 ? -0.411 -13.918 -3.388 1.00 87.75 203 TYR A N 1
ATOM 1595 C CA . TYR A 1 203 ? -1.618 -14.738 -3.314 1.00 87.75 203 TYR A CA 1
ATOM 1596 C C . TYR A 1 203 ? -2.800 -13.923 -2.779 1.00 87.75 203 TYR A C 1
ATOM 1598 O O . TYR A 1 203 ? -3.874 -13.937 -3.389 1.00 87.75 203 TYR A O 1
ATOM 1606 N N . MET A 1 204 ? -2.565 -13.143 -1.723 1.00 86.44 204 MET A N 1
ATOM 1607 C CA . MET A 1 204 ? -3.570 -12.291 -1.093 1.00 86.44 204 MET A CA 1
ATOM 1608 C C . MET A 1 204 ? -3.974 -11.100 -1.969 1.00 86.44 204 MET A C 1
ATOM 1610 O O . MET A 1 204 ? -5.128 -10.680 -1.931 1.00 86.44 204 MET A O 1
ATOM 1614 N N . SER A 1 205 ? -3.081 -10.552 -2.794 1.00 89.12 205 SER A N 1
ATOM 1615 C CA . SER A 1 205 ? -3.385 -9.380 -3.627 1.00 89.12 205 SER A CA 1
ATOM 1616 C C . SER A 1 205 ? -4.409 -9.671 -4.731 1.00 89.12 205 SER A C 1
ATOM 1618 O O . SER A 1 205 ? -4.346 -10.696 -5.418 1.00 89.12 205 SER A O 1
ATOM 1620 N N . SER A 1 206 ? -5.339 -8.733 -4.950 1.00 87.62 206 SER A N 1
ATOM 1621 C CA . SER A 1 206 ? -6.265 -8.761 -6.097 1.00 87.62 206 SER A CA 1
ATOM 1622 C C . SER A 1 206 ? -5.569 -8.331 -7.394 1.00 87.62 206 SER A C 1
ATOM 1624 O O . SER A 1 206 ? -5.906 -8.816 -8.474 1.00 87.62 206 SER A O 1
ATOM 1626 N N . MET A 1 207 ? -4.582 -7.442 -7.290 1.00 90.19 207 MET A N 1
ATOM 1627 C CA . MET A 1 207 ? -3.771 -6.933 -8.387 1.00 90.19 207 MET A CA 1
ATOM 1628 C C . MET A 1 207 ? -2.298 -6.909 -7.971 1.00 90.19 207 MET A C 1
ATOM 1630 O O . MET A 1 207 ? -1.984 -6.519 -6.849 1.00 90.19 207 MET A O 1
ATOM 1634 N N . LYS A 1 208 ? -1.408 -7.318 -8.876 1.00 90.50 208 LYS A N 1
ATOM 1635 C CA . LYS A 1 208 ? 0.046 -7.197 -8.739 1.00 90.50 208 LYS A CA 1
ATOM 1636 C C . LYS A 1 208 ? 0.572 -6.391 -9.916 1.00 90.50 208 LYS A C 1
ATOM 1638 O O . LYS A 1 208 ? 0.389 -6.806 -11.054 1.00 90.50 208 LYS A O 1
ATOM 1643 N N . ALA A 1 209 ? 1.231 -5.281 -9.644 1.00 90.44 209 ALA A N 1
ATOM 1644 C CA . ALA A 1 209 ? 2.032 -4.552 -10.607 1.00 90.44 209 ALA A CA 1
ATOM 1645 C C . ALA A 1 209 ? 3.507 -4.828 -10.340 1.00 90.44 209 ALA A C 1
ATOM 1647 O O . ALA A 1 209 ? 3.965 -4.715 -9.208 1.00 90.44 209 ALA A O 1
ATOM 1648 N N . THR A 1 210 ? 4.240 -5.231 -11.366 1.00 89.44 210 THR A N 1
ATOM 1649 C CA . THR A 1 210 ? 5.677 -5.486 -11.316 1.00 89.44 210 THR A CA 1
ATOM 1650 C C . THR A 1 210 ? 6.391 -4.479 -12.191 1.00 89.44 210 THR A C 1
ATOM 1652 O O . THR A 1 210 ? 5.971 -4.223 -13.317 1.00 89.44 210 THR A O 1
ATOM 1655 N N . ILE A 1 211 ? 7.454 -3.910 -11.644 1.00 87.81 211 ILE A N 1
ATOM 1656 C CA . ILE A 1 211 ? 8.329 -2.974 -12.328 1.00 87.81 211 ILE A CA 1
ATOM 1657 C C . ILE A 1 211 ? 9.667 -3.664 -12.524 1.00 87.81 211 ILE A C 1
ATOM 1659 O O . ILE A 1 211 ? 10.309 -4.065 -11.551 1.00 87.81 211 ILE A O 1
ATOM 1663 N N . GLU A 1 212 ? 10.063 -3.795 -13.782 1.00 83.62 212 GLU A N 1
ATOM 1664 C CA . GLU A 1 212 ? 11.354 -4.350 -14.172 1.00 83.62 212 GLU A CA 1
ATOM 1665 C C . GLU A 1 212 ? 12.159 -3.250 -14.877 1.00 83.62 212 GLU A C 1
ATOM 1667 O O . GLU A 1 212 ? 11.666 -2.682 -15.855 1.00 83.62 212 GLU A O 1
ATOM 1672 N N . PRO A 1 213 ? 13.362 -2.892 -14.395 1.00 78.31 213 PRO A N 1
ATOM 1673 C CA . PRO A 1 213 ? 14.186 -1.889 -15.062 1.00 78.31 213 PRO A CA 1
ATOM 1674 C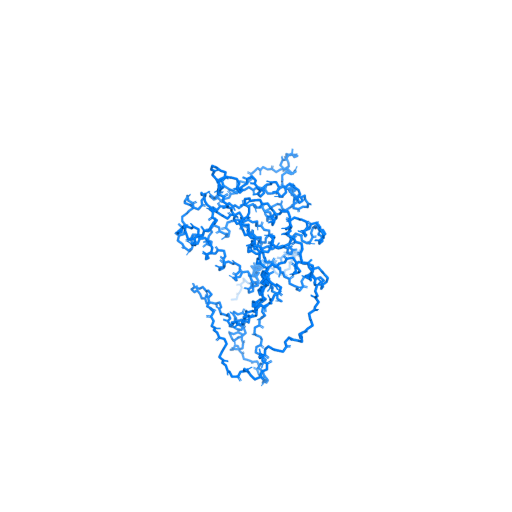 C . PRO A 1 213 ? 14.600 -2.383 -16.452 1.00 78.31 213 PRO A C 1
ATOM 1676 O O . PRO A 1 213 ? 14.942 -3.554 -16.631 1.00 78.31 213 PRO A O 1
ATOM 1679 N N . ILE A 1 214 ? 14.583 -1.494 -17.448 1.00 74.31 214 ILE A N 1
ATOM 1680 C CA . ILE A 1 214 ? 15.080 -1.827 -18.787 1.00 74.31 214 ILE A CA 1
ATOM 1681 C C . ILE A 1 214 ? 16.589 -1.588 -18.793 1.00 74.31 214 ILE A C 1
ATOM 1683 O O . ILE A 1 214 ? 17.056 -0.454 -18.878 1.00 74.31 214 ILE A O 1
ATOM 1687 N N . VAL A 1 215 ? 17.362 -2.668 -18.705 1.00 63.22 215 VAL A N 1
ATOM 1688 C CA . VAL A 1 215 ? 18.811 -2.622 -18.924 1.00 63.22 215 VAL A CA 1
ATOM 1689 C C . VAL A 1 215 ? 19.059 -2.915 -20.399 1.00 63.22 215 VAL A C 1
ATOM 1691 O O . VAL A 1 215 ? 18.981 -4.063 -20.826 1.00 63.22 215 VAL A O 1
ATOM 1694 N N . GLN A 1 216 ? 19.327 -1.881 -21.196 1.00 57.62 216 GLN A N 1
ATOM 1695 C CA . GLN A 1 216 ? 19.872 -2.087 -22.537 1.00 57.62 216 GLN A CA 1
ATOM 1696 C C . GLN A 1 216 ? 21.355 -2.438 -22.391 1.00 57.62 216 GLN A C 1
ATOM 1698 O O . GLN A 1 216 ? 22.158 -1.591 -21.997 1.00 57.62 216 GLN A O 1
ATOM 1703 N N . SER A 1 217 ? 21.720 -3.693 -22.663 1.00 46.00 217 SER A N 1
ATOM 1704 C CA . SER A 1 217 ? 23.121 -4.077 -22.823 1.00 46.00 217 SER A CA 1
ATOM 1705 C C . SER A 1 217 ? 23.621 -3.495 -24.140 1.00 46.00 217 SER A C 1
ATOM 1707 O O . SER A 1 217 ? 23.219 -3.930 -25.217 1.00 46.00 217 SER A O 1
ATOM 1709 N N . VAL A 1 218 ? 24.477 -2.479 -24.064 1.00 46.12 218 VAL A N 1
ATOM 1710 C CA . VAL A 1 218 ? 25.239 -2.035 -25.230 1.00 46.12 218 VAL A CA 1
ATOM 1711 C C . VAL A 1 218 ? 26.337 -3.074 -25.450 1.00 46.12 218 VAL A C 1
ATOM 1713 O O . VAL A 1 218 ? 27.354 -3.056 -24.759 1.00 46.12 218 VAL A O 1
ATOM 1716 N N . ASP A 1 219 ? 26.128 -4.001 -26.382 1.00 45.19 219 ASP A N 1
ATOM 1717 C CA . ASP A 1 219 ? 27.203 -4.844 -26.907 1.00 45.19 219 ASP A CA 1
ATOM 1718 C C . ASP A 1 219 ? 28.170 -3.952 -27.705 1.00 45.19 219 ASP A C 1
ATOM 1720 O O . ASP A 1 219 ? 28.007 -3.719 -28.901 1.00 45.19 219 ASP A O 1
ATOM 1724 N N . GLY A 1 220 ? 29.166 -3.383 -27.021 1.00 46.81 220 GLY A N 1
ATOM 1725 C CA . GLY A 1 220 ? 30.208 -2.572 -27.646 1.00 46.81 220 GLY A CA 1
ATOM 1726 C C . GLY A 1 220 ? 31.288 -2.114 -26.658 1.00 46.81 220 GLY A C 1
ATOM 1727 O O . GLY A 1 220 ? 30.965 -1.490 -25.645 1.00 46.81 220 GLY A O 1
ATOM 1728 N N . PRO A 1 221 ? 32.587 -2.369 -26.917 1.00 50.88 221 PRO A N 1
ATOM 1729 C CA . PRO A 1 221 ? 33.647 -1.973 -26.006 1.00 50.88 221 PRO A CA 1
ATOM 1730 C C . PRO A 1 221 ? 34.106 -0.544 -26.317 1.00 50.88 221 PRO A C 1
ATOM 1732 O O . PRO A 1 221 ? 34.943 -0.344 -27.193 1.00 50.88 221 PRO A O 1
ATOM 1735 N N . ARG A 1 222 ? 33.625 0.461 -25.573 1.00 44.66 222 ARG A N 1
ATOM 1736 C CA . ARG A 1 222 ? 34.441 1.654 -25.267 1.00 44.66 222 ARG A CA 1
ATOM 1737 C C . ARG A 1 222 ? 33.811 2.535 -24.196 1.00 44.66 222 ARG A C 1
ATOM 1739 O O . ARG A 1 222 ? 32.725 3.080 -24.369 1.00 44.66 222 ARG A O 1
ATOM 1746 N N . GLY A 1 223 ? 34.533 2.699 -23.091 1.00 51.06 223 GLY A N 1
ATOM 1747 C CA . GLY A 1 223 ? 34.217 3.690 -22.073 1.00 51.06 223 GLY A CA 1
ATOM 1748 C C . GLY A 1 223 ? 34.392 5.099 -22.629 1.00 51.06 223 GLY A C 1
ATOM 1749 O O . GLY A 1 223 ? 35.518 5.516 -22.868 1.00 51.06 223 GLY A O 1
ATOM 1750 N N . ASN A 1 224 ? 33.278 5.811 -22.791 1.00 44.53 224 ASN A N 1
ATOM 1751 C CA . ASN A 1 224 ? 33.212 7.260 -22.945 1.00 44.53 224 ASN A CA 1
ATOM 1752 C C . ASN A 1 224 ? 32.192 7.801 -21.930 1.00 44.53 224 ASN A C 1
ATOM 1754 O O . ASN A 1 224 ? 31.230 7.117 -21.576 1.00 44.53 224 ASN A O 1
ATOM 1758 N N . SER A 1 225 ? 32.396 9.028 -21.454 1.00 51.12 225 SER A N 1
ATOM 1759 C CA . SER A 1 225 ? 31.545 9.729 -20.476 1.00 51.12 225 SER A CA 1
ATOM 1760 C C . SER A 1 225 ? 30.064 9.842 -20.881 1.00 51.12 225 SER A C 1
ATOM 1762 O O . SER A 1 225 ? 29.212 10.036 -20.018 1.00 51.12 225 SER A O 1
ATOM 1764 N N . GLU A 1 226 ? 29.745 9.659 -22.163 1.00 48.19 226 GLU A N 1
ATOM 1765 C CA . GLU A 1 226 ? 28.383 9.599 -22.716 1.00 48.19 226 GLU A CA 1
ATOM 1766 C C . GLU A 1 226 ? 27.602 8.337 -22.296 1.00 48.19 226 GLU A C 1
ATOM 1768 O O . GLU A 1 226 ? 26.374 8.334 -22.311 1.00 48.19 226 GLU A O 1
ATOM 1773 N N . ASN A 1 227 ? 28.281 7.283 -21.829 1.00 50.47 227 ASN A N 1
ATOM 1774 C CA . ASN A 1 227 ? 27.621 6.074 -21.323 1.00 50.47 227 ASN A CA 1
ATOM 1775 C C . ASN A 1 227 ? 26.940 6.295 -19.962 1.00 50.47 227 ASN A C 1
ATOM 1777 O O . ASN A 1 227 ? 26.015 5.561 -19.618 1.00 50.47 227 ASN A O 1
ATOM 1781 N N . LEU A 1 228 ? 27.365 7.305 -19.190 1.00 50.22 228 LEU A N 1
ATOM 1782 C CA . LEU A 1 228 ? 26.768 7.609 -17.886 1.00 50.22 228 LEU A CA 1
ATOM 1783 C C . LEU A 1 228 ? 25.384 8.250 -18.031 1.00 50.22 228 LEU A C 1
ATOM 1785 O O . LEU A 1 228 ? 24.465 7.860 -17.317 1.00 50.22 228 LEU A O 1
ATOM 1789 N N . SER A 1 229 ? 25.203 9.169 -18.986 1.00 52.81 229 SER A N 1
ATOM 1790 C CA . SER A 1 229 ? 23.900 9.801 -19.238 1.00 52.81 229 SER A CA 1
ATOM 1791 C C . SER A 1 229 ? 22.890 8.815 -19.837 1.00 52.81 229 SER A C 1
ATOM 1793 O O . SER A 1 229 ? 21.719 8.837 -19.460 1.00 52.81 229 SER A O 1
ATOM 1795 N N . LEU A 1 230 ? 23.339 7.897 -20.700 1.00 50.78 230 LEU A N 1
ATOM 1796 C CA . LEU A 1 230 ? 22.532 6.783 -21.212 1.00 50.78 230 LEU A CA 1
ATOM 1797 C C . LEU A 1 230 ? 22.159 5.780 -20.104 1.00 50.78 230 LEU A C 1
ATOM 1799 O O . LEU A 1 230 ? 21.005 5.364 -20.021 1.00 50.78 230 LEU A O 1
ATOM 1803 N N . MET A 1 231 ? 23.085 5.450 -19.193 1.00 49.56 231 MET A N 1
ATOM 1804 C CA . MET A 1 231 ? 22.785 4.649 -17.995 1.00 49.56 231 MET A CA 1
ATOM 1805 C C . MET A 1 231 ? 21.761 5.330 -17.080 1.00 49.56 231 MET A C 1
ATOM 1807 O O . MET A 1 231 ? 20.819 4.682 -16.629 1.00 49.56 231 MET A O 1
ATOM 1811 N N . GLU A 1 232 ? 21.908 6.629 -16.816 1.00 55.69 232 GLU A N 1
ATOM 1812 C CA . GLU A 1 232 ? 20.961 7.400 -16.001 1.00 55.69 232 GLU A CA 1
ATOM 1813 C C . GLU A 1 232 ? 19.565 7.475 -16.634 1.00 55.69 232 GLU A C 1
ATOM 1815 O O . GLU A 1 232 ? 18.560 7.439 -15.918 1.00 55.69 232 GLU A O 1
ATOM 1820 N N . GLN A 1 233 ? 19.480 7.542 -17.966 1.00 55.56 233 GLN A N 1
ATOM 1821 C CA . GLN A 1 233 ? 18.212 7.464 -18.694 1.00 55.56 233 GLN A CA 1
ATOM 1822 C C . GLN A 1 233 ? 17.596 6.059 -18.639 1.00 55.56 233 GLN A C 1
ATOM 1824 O O . GLN A 1 233 ? 16.384 5.939 -18.451 1.00 55.56 233 GLN A O 1
ATOM 1829 N N . ASN A 1 234 ? 18.410 5.002 -18.717 1.00 56.22 234 ASN A N 1
ATOM 1830 C CA . ASN A 1 234 ? 17.952 3.617 -18.575 1.00 56.22 234 ASN A CA 1
ATOM 1831 C C . ASN A 1 234 ? 17.410 3.327 -17.166 1.00 56.22 234 ASN A C 1
ATOM 1833 O O . ASN A 1 234 ? 16.407 2.636 -17.024 1.00 56.22 234 ASN A O 1
ATOM 1837 N N . LEU A 1 235 ? 17.978 3.940 -16.122 1.00 61.31 235 LEU A N 1
ATOM 1838 C CA . LEU A 1 235 ? 17.466 3.836 -14.745 1.00 61.31 235 LEU A CA 1
ATOM 1839 C C . LEU A 1 235 ? 16.096 4.506 -14.542 1.00 61.31 235 LEU A C 1
ATOM 1841 O O . LEU A 1 235 ? 15.410 4.232 -13.557 1.00 61.31 235 LEU A O 1
ATOM 1845 N N . ARG A 1 236 ? 15.689 5.391 -15.459 1.00 74.12 236 ARG A N 1
ATOM 1846 C CA . ARG A 1 236 ? 14.385 6.069 -15.438 1.00 74.12 236 ARG A CA 1
ATOM 1847 C C . ARG A 1 236 ? 13.339 5.371 -16.302 1.00 74.12 236 ARG A C 1
ATOM 1849 O O . ARG A 1 236 ? 12.201 5.837 -16.324 1.00 74.12 236 ARG A O 1
ATOM 1856 N N . ARG A 1 237 ? 13.697 4.288 -16.999 1.00 81.62 237 ARG A N 1
ATOM 1857 C CA . ARG A 1 237 ? 12.787 3.505 -17.840 1.00 81.62 237 ARG A CA 1
ATOM 1858 C C . ARG A 1 237 ? 12.609 2.091 -17.303 1.00 81.62 237 ARG A C 1
ATOM 1860 O O . ARG A 1 237 ? 13.538 1.472 -16.788 1.00 81.62 237 ARG A O 1
ATOM 1867 N N . GLY A 1 238 ? 11.402 1.561 -17.431 1.00 82.75 238 GLY A N 1
ATOM 1868 C CA . GLY A 1 238 ? 11.084 0.217 -16.965 1.00 82.75 238 GLY A CA 1
ATOM 1869 C C . GLY A 1 238 ? 9.900 -0.387 -17.696 1.00 82.75 238 GLY A C 1
ATOM 1870 O O . GLY A 1 238 ? 9.089 0.317 -18.284 1.00 82.75 238 GLY A O 1
ATOM 1871 N N . LYS A 1 239 ? 9.774 -1.707 -17.631 1.00 85.62 239 LYS A N 1
ATOM 1872 C CA . LYS A 1 239 ? 8.551 -2.409 -18.011 1.00 85.62 239 LYS A CA 1
ATOM 1873 C C . LYS A 1 239 ? 7.622 -2.439 -16.806 1.00 85.62 239 LYS A C 1
ATOM 1875 O O . LYS A 1 239 ? 8.011 -2.864 -15.719 1.00 85.62 239 LYS A O 1
ATOM 1880 N N . PHE A 1 240 ? 6.392 -1.996 -17.009 1.00 86.44 240 PHE A N 1
ATOM 1881 C CA . PHE A 1 240 ? 5.308 -2.037 -16.046 1.00 86.44 240 PHE A CA 1
ATOM 1882 C C . PHE A 1 240 ? 4.338 -3.155 -16.431 1.00 86.44 240 PHE A C 1
ATOM 1884 O O . PHE A 1 240 ? 3.599 -3.067 -17.410 1.00 86.44 240 PHE A O 1
ATOM 1891 N N . CYS A 1 241 ? 4.360 -4.244 -15.668 1.00 86.31 241 CYS A N 1
ATOM 1892 C CA . CYS A 1 241 ? 3.511 -5.408 -15.888 1.00 86.31 241 CYS A CA 1
ATOM 1893 C C . CYS A 1 241 ? 2.422 -5.470 -14.820 1.00 86.31 241 CYS A C 1
ATOM 1895 O O . CYS A 1 241 ? 2.723 -5.603 -13.636 1.00 86.31 241 CYS A O 1
ATOM 1897 N N . VAL A 1 242 ? 1.153 -5.427 -15.217 1.00 87.00 242 VAL A N 1
ATOM 1898 C CA . VAL A 1 242 ? 0.016 -5.495 -14.294 1.00 87.00 242 VAL A CA 1
ATOM 1899 C C . VAL A 1 242 ? -0.749 -6.796 -14.480 1.00 87.00 242 VAL A C 1
ATOM 1901 O O . VAL A 1 242 ? -1.297 -7.082 -15.543 1.00 87.00 242 VAL A O 1
ATOM 1904 N N . ARG A 1 243 ? -0.852 -7.562 -13.397 1.00 87.81 243 ARG A N 1
ATOM 1905 C CA . ARG A 1 243 ? -1.642 -8.783 -13.263 1.00 87.81 243 ARG A CA 1
ATOM 1906 C C . ARG A 1 243 ? -2.873 -8.508 -12.409 1.00 87.81 243 ARG A C 1
ATOM 1908 O O . ARG A 1 243 ? -2.751 -8.247 -11.216 1.00 87.81 243 ARG A O 1
ATOM 1915 N N . VAL A 1 244 ? -4.067 -8.642 -12.982 1.00 85.12 244 VAL A N 1
ATOM 1916 C CA . VAL A 1 244 ? -5.345 -8.412 -12.285 1.00 85.12 244 VAL A CA 1
ATOM 1917 C C . VAL A 1 244 ? -6.133 -9.712 -12.169 1.00 85.12 244 VAL A C 1
ATOM 1919 O O . VAL A 1 244 ? -6.500 -10.315 -13.181 1.00 85.12 244 VAL A O 1
ATOM 1922 N N . LYS A 1 245 ? -6.442 -10.136 -10.940 1.00 86.31 245 LYS A N 1
ATOM 1923 C CA . LYS A 1 245 ? -7.313 -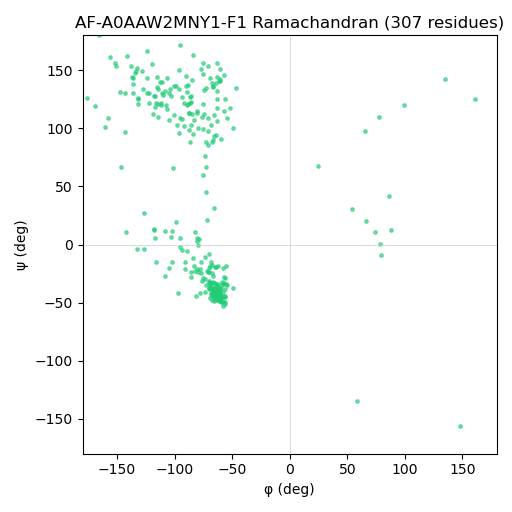11.286 -10.663 1.00 86.31 245 LYS A CA 1
ATOM 1924 C C . LYS A 1 245 ? -8.773 -10.833 -10.658 1.00 86.31 245 LYS A C 1
ATOM 1926 O O . LYS A 1 245 ? -9.169 -9.969 -9.880 1.00 86.31 245 LYS A O 1
ATOM 1931 N N . ARG A 1 246 ? -9.603 -11.434 -11.510 1.00 77.19 246 ARG A N 1
ATOM 1932 C CA . ARG A 1 246 ? -11.051 -11.191 -11.543 1.00 77.19 246 ARG A CA 1
ATOM 1933 C C . ARG A 1 246 ? 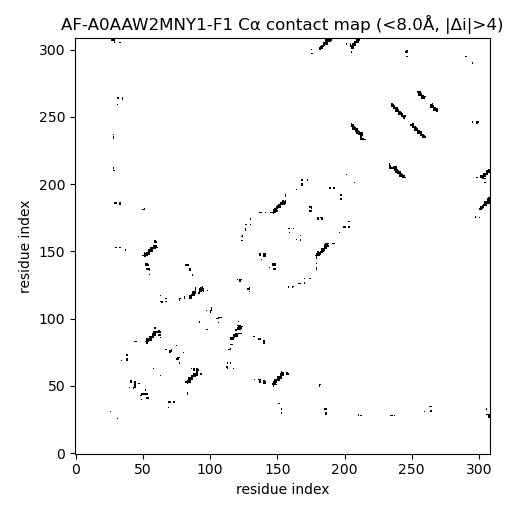-11.778 -12.063 -10.516 1.00 77.19 246 ARG A C 1
ATOM 1935 O O . ARG A 1 246 ? -11.277 -13.088 -10.048 1.00 77.19 246 ARG A O 1
ATOM 1942 N N . ARG A 1 247 ? -13.024 -11.688 -10.211 1.00 70.31 247 ARG A N 1
ATOM 1943 C CA . ARG A 1 247 ? -13.905 -12.426 -9.283 1.00 70.31 247 ARG A CA 1
ATOM 1944 C C . ARG A 1 247 ? -14.168 -13.870 -9.723 1.00 70.31 247 ARG A C 1
ATOM 1946 O O . ARG A 1 247 ? -14.267 -14.750 -8.883 1.00 70.31 247 ARG A O 1
ATOM 1953 N N . ASN A 1 248 ? -14.201 -14.119 -11.030 1.00 78.69 248 ASN A N 1
ATOM 1954 C CA . ASN A 1 248 ? -14.391 -15.450 -11.616 1.00 78.69 248 ASN A CA 1
ATOM 1955 C C . ASN A 1 248 ? -13.103 -16.296 -11.687 1.00 78.69 248 ASN A C 1
ATOM 1957 O O . ASN A 1 248 ? -13.075 -17.296 -12.395 1.00 78.69 248 ASN A O 1
ATOM 1961 N N . GLY A 1 249 ? -12.016 -15.864 -11.041 1.00 75.38 249 GLY A N 1
ATOM 1962 C CA . GLY A 1 249 ? -10.728 -16.561 -11.066 1.00 75.38 249 GLY A CA 1
ATOM 1963 C C . GLY A 1 249 ? -9.891 -16.330 -12.328 1.00 75.38 249 GLY A C 1
ATOM 1964 O O . GLY A 1 249 ? -8.717 -16.688 -12.330 1.00 75.38 249 GLY A O 1
ATOM 1965 N N . ARG A 1 250 ? -10.429 -15.682 -13.376 1.00 80.19 250 ARG A N 1
ATOM 1966 C CA . ARG A 1 250 ? -9.643 -15.323 -14.569 1.00 80.19 250 ARG A CA 1
ATOM 1967 C C . ARG A 1 250 ? -8.635 -14.229 -14.237 1.00 80.19 250 ARG A C 1
ATOM 1969 O O . ARG A 1 250 ? -8.939 -13.297 -13.494 1.00 80.19 250 ARG A O 1
ATOM 1976 N N . VAL A 1 251 ? -7.461 -14.306 -14.847 1.00 83.69 251 VAL A N 1
ATOM 1977 C CA . VAL A 1 251 ? -6.390 -13.322 -14.682 1.00 83.69 251 VAL A CA 1
ATOM 1978 C C . VAL A 1 251 ? -6.217 -12.552 -15.989 1.00 83.69 251 VAL A C 1
ATOM 1980 O O . VAL A 1 251 ? -6.129 -13.166 -17.048 1.00 83.69 251 VAL A O 1
ATOM 1983 N N . ARG A 1 252 ? -6.189 -11.215 -15.925 1.00 87.44 252 ARG A N 1
ATOM 1984 C CA . ARG A 1 252 ? -5.825 -10.341 -17.053 1.00 87.44 252 ARG A CA 1
ATOM 1985 C C . ARG A 1 252 ? -4.412 -9.808 -16.831 1.00 87.44 252 ARG A C 1
ATOM 1987 O O . ARG A 1 252 ? -4.120 -9.350 -15.729 1.00 87.44 252 ARG A O 1
ATOM 1994 N N . MET A 1 253 ? -3.589 -9.849 -17.872 1.00 83.75 253 MET A N 1
ATOM 1995 C CA . MET A 1 253 ? -2.259 -9.239 -17.900 1.00 83.75 253 MET A CA 1
ATOM 1996 C C . MET A 1 253 ? -2.295 -7.979 -18.769 1.00 83.75 253 MET A C 1
ATOM 1998 O O . MET A 1 253 ? -3.019 -7.948 -19.765 1.00 83.75 253 MET A O 1
ATOM 2002 N N . MET A 1 254 ? -1.552 -6.949 -18.376 1.00 84.12 254 MET A N 1
ATOM 2003 C CA . MET A 1 254 ? -1.311 -5.728 -19.150 1.00 84.12 254 MET A CA 1
ATOM 2004 C C . MET A 1 254 ? 0.175 -5.382 -19.056 1.00 84.12 254 MET A C 1
ATOM 2006 O O . MET A 1 254 ? 0.781 -5.593 -18.004 1.00 84.12 254 MET A O 1
ATOM 2010 N N . PHE A 1 255 ? 0.748 -4.879 -20.146 1.00 82.81 255 PHE A N 1
ATOM 2011 C CA . PHE A 1 255 ? 2.156 -4.512 -20.227 1.00 82.81 255 PHE A CA 1
ATOM 2012 C C . PHE A 1 255 ? 2.273 -3.118 -20.825 1.00 82.81 255 PHE A C 1
ATOM 2014 O O . PHE A 1 255 ? 1.755 -2.856 -21.909 1.00 82.81 255 PHE A O 1
ATOM 2021 N N . GLU A 1 256 ? 2.955 -2.241 -20.108 1.00 86.25 256 GLU A N 1
ATOM 2022 C CA . GLU A 1 256 ? 3.233 -0.874 -20.523 1.00 86.25 256 GLU A CA 1
ATOM 2023 C C . GLU A 1 256 ? 4.711 -0.589 -20.286 1.00 86.25 256 GLU A C 1
ATOM 2025 O O . GLU A 1 256 ? 5.346 -1.174 -19.408 1.00 86.25 256 GLU A O 1
ATOM 2030 N N . GLU A 1 257 ? 5.277 0.304 -21.077 1.00 86.69 257 GLU A N 1
ATOM 2031 C CA . GLU A 1 257 ? 6.570 0.891 -20.788 1.00 86.69 257 GLU A CA 1
ATOM 2032 C C . GLU A 1 257 ? 6.385 2.142 -19.924 1.00 86.69 257 GLU A C 1
ATOM 2034 O O . GLU A 1 257 ? 5.493 2.956 -20.148 1.00 86.69 257 GLU A O 1
ATOM 2039 N N . LEU A 1 258 ? 7.238 2.272 -18.918 1.00 85.94 258 LEU A N 1
ATOM 2040 C CA . LEU A 1 258 ? 7.279 3.349 -17.948 1.00 85.94 258 LEU A CA 1
ATOM 2041 C C . LEU A 1 258 ? 8.502 4.224 -18.223 1.00 85.94 258 LEU A C 1
ATOM 2043 O O . LEU A 1 258 ? 9.613 3.701 -18.297 1.00 85.94 258 LEU A O 1
ATOM 2047 N N . SER A 1 259 ? 8.327 5.544 -18.261 1.00 84.62 259 SER A N 1
ATOM 2048 C CA . SER A 1 259 ? 9.425 6.511 -18.196 1.00 84.62 259 SER A CA 1
ATOM 2049 C C . SER A 1 259 ? 9.186 7.556 -17.102 1.00 84.62 259 SER A C 1
ATOM 2051 O O . SER A 1 259 ? 8.094 8.109 -16.956 1.00 84.62 259 SER A O 1
ATOM 2053 N N . VAL A 1 260 ? 10.220 7.832 -16.305 1.00 83.19 260 VAL A N 1
ATOM 2054 C CA . VAL A 1 260 ? 10.208 8.858 -15.253 1.00 83.19 260 VAL A CA 1
ATOM 2055 C C . VAL A 1 260 ? 10.853 10.135 -15.780 1.00 83.19 260 VAL A C 1
ATOM 2057 O O . VAL A 1 260 ? 12.078 10.264 -15.847 1.00 83.19 260 VAL A O 1
ATOM 2060 N N . GLU A 1 261 ? 10.012 11.103 -16.124 1.00 80.31 261 GLU A N 1
ATOM 2061 C CA . GLU A 1 261 ? 10.392 12.429 -16.603 1.00 80.31 261 GLU A CA 1
ATOM 2062 C C . GLU A 1 261 ? 10.414 13.453 -15.451 1.00 80.31 261 GLU A C 1
ATOM 2064 O O . GLU A 1 261 ? 9.986 13.185 -14.327 1.00 80.31 261 GLU A O 1
ATOM 2069 N N . LYS A 1 262 ? 10.913 14.670 -15.711 1.00 70.25 262 LYS A N 1
ATOM 2070 C CA . LYS A 1 262 ? 10.914 15.760 -14.711 1.00 70.25 262 LYS A CA 1
ATOM 2071 C C . LYS A 1 262 ? 9.497 16.244 -14.359 1.00 70.25 262 LYS A C 1
ATOM 2073 O O . LYS A 1 262 ? 9.282 16.745 -13.261 1.00 70.25 262 LYS A O 1
ATOM 2078 N N . SER A 1 263 ? 8.550 16.101 -15.284 1.00 66.62 263 SER A N 1
ATOM 2079 C CA . SER A 1 263 ? 7.135 16.481 -15.151 1.00 66.62 263 SER A CA 1
ATOM 2080 C C . SER A 1 263 ? 6.285 15.415 -14.444 1.00 66.62 263 SER A C 1
ATOM 2082 O O . SER A 1 263 ? 5.198 15.717 -13.946 1.00 66.62 263 SER A O 1
ATOM 2084 N N . GLY A 1 264 ? 6.768 14.172 -14.364 1.00 75.06 264 GLY A N 1
ATOM 2085 C CA . GLY A 1 264 ? 6.041 13.053 -13.780 1.00 75.06 264 GLY A CA 1
ATOM 2086 C C . GLY A 1 264 ? 6.368 11.729 -14.458 1.00 75.06 264 GLY A C 1
ATOM 2087 O O . GLY A 1 264 ? 7.426 11.555 -15.053 1.00 75.06 264 GLY A O 1
ATOM 2088 N N . ILE A 1 265 ? 5.442 10.784 -14.343 1.00 83.38 265 ILE A N 1
ATOM 2089 C CA . ILE A 1 265 ? 5.559 9.464 -14.953 1.00 83.38 265 ILE A CA 1
ATOM 2090 C C . ILE A 1 265 ? 4.722 9.421 -16.220 1.00 83.38 265 ILE A C 1
ATOM 2092 O O . ILE A 1 265 ? 3.569 9.856 -16.208 1.00 83.38 265 ILE A O 1
ATOM 2096 N N . LYS A 1 266 ? 5.293 8.845 -17.275 1.00 84.31 266 LYS A N 1
ATOM 2097 C CA . LYS A 1 266 ? 4.601 8.549 -18.520 1.00 84.31 266 LYS A CA 1
ATOM 2098 C C . LYS A 1 266 ? 4.543 7.038 -18.727 1.00 84.31 266 LYS A C 1
ATOM 2100 O O . LYS A 1 266 ? 5.536 6.340 -18.532 1.00 84.31 266 LYS A O 1
ATOM 2105 N N . PHE A 1 267 ? 3.366 6.565 -19.122 1.00 81.81 267 PHE A N 1
ATOM 2106 C CA . PHE A 1 267 ? 3.132 5.187 -19.535 1.00 81.81 267 PHE A CA 1
ATOM 2107 C C . PHE A 1 267 ? 2.881 5.169 -21.041 1.00 81.81 267 PHE A C 1
ATOM 2109 O O . PHE A 1 267 ? 2.059 5.940 -21.543 1.00 81.81 267 PHE A O 1
ATOM 2116 N N . THR A 1 268 ? 3.595 4.318 -21.765 1.00 83.12 268 THR A N 1
ATOM 2117 C CA . THR A 1 268 ? 3.413 4.104 -23.202 1.00 83.12 268 THR A CA 1
ATOM 2118 C C . THR A 1 268 ? 3.100 2.633 -23.456 1.00 83.12 268 THR A C 1
ATOM 2120 O O . THR A 1 268 ? 3.816 1.773 -22.943 1.00 83.12 268 THR A O 1
ATOM 2123 N N . PRO A 1 269 ? 2.049 2.300 -24.226 1.00 75.25 269 PRO A N 1
ATOM 2124 C CA . PRO A 1 269 ? 1.807 0.914 -24.606 1.00 75.25 269 PRO A CA 1
ATOM 2125 C C . PRO A 1 269 ? 3.006 0.398 -25.407 1.00 75.25 269 PRO A C 1
ATOM 2127 O O . PRO A 1 269 ? 3.578 1.133 -26.213 1.00 75.25 269 PRO A O 1
ATOM 2130 N N . LEU A 1 270 ? 3.400 -0.855 -25.174 1.00 70.88 270 LEU A N 1
ATOM 2131 C CA . LEU A 1 270 ? 4.458 -1.490 -25.960 1.00 70.88 270 LEU A CA 1
ATOM 2132 C C . LEU A 1 270 ? 3.990 -1.596 -27.420 1.00 70.88 270 LEU A C 1
ATOM 2134 O O . LEU A 1 270 ? 2.907 -2.122 -27.679 1.00 70.88 270 LEU A O 1
ATOM 2138 N N . SER A 1 271 ? 4.776 -1.074 -28.367 1.00 53.03 271 SER A N 1
ATOM 2139 C CA . SER A 1 271 ? 4.480 -1.211 -29.796 1.00 53.03 271 SER A CA 1
ATOM 2140 C C . SER A 1 271 ? 4.603 -2.674 -30.226 1.00 53.03 271 SER A C 1
ATOM 2142 O O . SER A 1 271 ? 5.539 -3.374 -29.839 1.00 53.03 271 SER A O 1
ATOM 2144 N N . SER A 1 272 ? 3.642 -3.125 -31.025 1.00 49.22 272 SER A N 1
ATOM 2145 C CA . SER A 1 272 ? 3.360 -4.516 -31.394 1.00 49.22 272 SER A CA 1
ATOM 2146 C C . SER A 1 272 ? 4.359 -5.162 -32.373 1.00 49.22 272 SER A C 1
ATOM 2148 O O . SER A 1 272 ? 3.934 -5.805 -33.330 1.00 49.22 272 SER A O 1
ATOM 2150 N N . GLU A 1 273 ? 5.672 -5.010 -32.186 1.00 44.19 273 GLU A N 1
ATOM 2151 C CA . GLU A 1 273 ? 6.656 -5.778 -32.980 1.00 44.19 273 GLU A CA 1
ATOM 2152 C C . GLU A 1 273 ? 7.061 -7.104 -32.312 1.00 44.19 273 GLU A C 1
ATOM 2154 O O . GLU A 1 273 ? 7.419 -8.047 -33.006 1.00 44.19 273 GLU A O 1
ATOM 2159 N N . ASP A 1 274 ? 6.873 -7.242 -30.994 1.00 41.72 274 ASP A N 1
ATOM 2160 C CA . ASP A 1 274 ? 7.141 -8.478 -30.229 1.00 41.72 274 ASP A CA 1
ATOM 2161 C C . ASP A 1 274 ? 5.864 -9.313 -29.956 1.00 41.72 274 ASP A C 1
ATOM 2163 O O . ASP A 1 274 ? 5.795 -10.146 -29.048 1.00 41.72 274 ASP A O 1
ATOM 2167 N N . GLU A 1 275 ? 4.799 -9.085 -30.732 1.00 42.91 275 GLU A N 1
ATOM 2168 C CA . GLU A 1 275 ? 3.464 -9.657 -30.496 1.00 42.91 275 GLU A CA 1
ATOM 2169 C C . GLU A 1 275 ? 3.304 -11.125 -30.944 1.00 42.91 275 GLU A C 1
ATOM 2171 O O . GLU A 1 275 ? 2.222 -11.703 -30.822 1.00 42.91 275 GLU A O 1
ATOM 2176 N N . THR A 1 276 ? 4.371 -11.784 -31.407 1.00 37.69 276 THR A N 1
ATOM 2177 C CA . THR A 1 276 ? 4.306 -13.176 -31.888 1.00 37.69 276 THR A CA 1
ATOM 2178 C C . THR A 1 276 ? 4.318 -14.258 -30.800 1.00 37.69 276 THR A C 1
ATOM 2180 O O . THR A 1 276 ? 4.246 -15.437 -31.140 1.00 37.69 276 THR A O 1
ATOM 2183 N N . THR A 1 277 ? 4.323 -13.924 -29.499 1.00 39.06 277 THR A N 1
ATOM 2184 C CA . THR A 1 277 ? 4.361 -14.974 -28.448 1.00 39.06 277 THR A CA 1
ATOM 2185 C C . THR A 1 277 ? 3.539 -14.726 -27.177 1.00 39.06 277 THR A C 1
ATOM 2187 O O . THR A 1 277 ? 3.656 -15.498 -26.226 1.00 39.06 277 THR A O 1
ATOM 2190 N N . ALA A 1 278 ? 2.657 -13.719 -27.132 1.00 38.72 278 ALA A N 1
ATOM 2191 C CA . ALA A 1 278 ? 1.859 -13.418 -25.927 1.00 38.72 278 ALA A CA 1
ATOM 2192 C C . ALA A 1 278 ? 0.331 -13.547 -26.097 1.00 38.72 278 ALA A C 1
ATOM 2194 O O . ALA A 1 278 ? -0.432 -13.144 -25.212 1.00 38.72 278 ALA A O 1
ATOM 2195 N N . GLN A 1 279 ? -0.150 -14.165 -27.181 1.00 40.59 279 GLN A N 1
ATOM 2196 C CA . GLN A 1 279 ? -1.542 -14.611 -27.250 1.00 40.59 279 GLN A CA 1
ATOM 2197 C C . GLN A 1 279 ? -1.745 -15.814 -26.320 1.00 40.59 279 GLN A C 1
ATOM 2199 O O . GLN A 1 279 ? -1.435 -16.945 -26.662 1.00 40.59 279 GLN A O 1
ATOM 2204 N N . SER A 1 280 ? -2.252 -15.538 -25.117 1.00 46.72 280 SER A N 1
ATOM 2205 C CA . SER A 1 280 ? -3.100 -16.414 -24.293 1.00 46.72 280 SER A CA 1
ATOM 2206 C C . SER A 1 280 ? -2.974 -17.932 -24.537 1.00 46.72 280 SER A C 1
ATOM 2208 O O . SER A 1 280 ? -3.931 -18.592 -24.930 1.00 46.72 280 SER A O 1
ATOM 2210 N N . LEU A 1 281 ? -1.827 -18.523 -24.208 1.00 44.66 281 LEU A N 1
ATOM 2211 C CA . LEU A 1 281 ? -1.724 -19.966 -23.980 1.00 44.66 281 LEU A CA 1
ATOM 2212 C C . LEU A 1 281 ? -1.696 -20.217 -22.474 1.00 44.66 281 LEU A C 1
ATOM 2214 O O . LEU A 1 281 ? -0.700 -20.642 -21.899 1.00 44.66 281 LEU A O 1
ATOM 2218 N N . VAL A 1 282 ? -2.811 -19.911 -21.808 1.00 42.97 282 VAL A N 1
ATOM 2219 C CA . VAL A 1 282 ? -3.053 -20.469 -20.474 1.00 42.97 282 VAL A CA 1
ATOM 2220 C C . VAL A 1 282 ? -3.573 -21.887 -20.710 1.00 42.97 282 VAL A C 1
ATOM 2222 O O . VAL A 1 282 ? -4.673 -22.014 -21.259 1.00 42.97 282 VAL A O 1
ATOM 2225 N N . PRO A 1 283 ? -2.842 -22.958 -20.340 1.00 38.69 283 PRO A N 1
ATOM 2226 C CA . PRO A 1 283 ? -3.405 -24.296 -20.392 1.00 38.69 283 PRO A CA 1
ATOM 2227 C C . PRO A 1 283 ? -4.678 -24.296 -19.549 1.00 38.69 283 PRO A C 1
ATOM 2229 O O . PRO A 1 283 ? -4.695 -23.861 -18.395 1.00 38.69 283 PRO A O 1
ATOM 2232 N N . LYS A 1 284 ? -5.777 -24.714 -20.176 1.00 41.75 284 LYS A N 1
ATOM 2233 C CA . LYS A 1 284 ? -7.139 -24.665 -19.645 1.00 41.75 284 LYS A CA 1
ATOM 2234 C C . LYS A 1 284 ? -7.328 -25.766 -18.597 1.00 41.75 284 LYS A C 1
ATOM 2236 O O . LYS A 1 284 ? -8.161 -26.648 -18.756 1.00 41.75 284 LYS A O 1
ATOM 2241 N N . VAL A 1 285 ? -6.531 -25.742 -17.533 1.00 43.28 285 VAL A N 1
ATOM 2242 C CA . VAL A 1 285 ? -6.700 -26.646 -16.397 1.00 43.28 285 VAL A CA 1
ATOM 2243 C C . VAL A 1 285 ? -7.747 -26.023 -15.478 1.00 43.28 285 VAL A C 1
ATOM 2245 O O . VAL A 1 285 ? -7.461 -25.127 -14.684 1.00 43.28 285 VAL A O 1
ATOM 2248 N N . GLN A 1 286 ? -9.002 -26.447 -15.645 1.00 41.38 286 GLN A N 1
ATOM 2249 C CA . GLN A 1 286 ? -10.087 -26.116 -14.724 1.00 41.38 286 GLN A CA 1
ATOM 2250 C C . GLN A 1 286 ? -9.897 -26.907 -13.427 1.00 41.38 286 GLN A C 1
ATOM 2252 O O . GLN A 1 286 ? -10.439 -27.994 -13.256 1.00 41.38 286 GLN A O 1
ATOM 2257 N N . PHE A 1 287 ? -9.146 -26.346 -12.484 1.00 46.34 287 PHE A N 1
ATOM 2258 C CA . PHE A 1 287 ? -9.319 -26.730 -11.089 1.00 46.34 287 PHE A CA 1
ATOM 2259 C C . PHE A 1 287 ? -10.615 -26.080 -10.597 1.00 46.34 287 PHE A C 1
ATOM 2261 O O . PHE A 1 287 ? -10.703 -24.853 -10.507 1.00 46.34 287 PHE A O 1
ATOM 2268 N N . ASN A 1 288 ? -11.635 -26.888 -10.307 1.00 43.69 288 ASN A N 1
ATOM 2269 C CA . ASN A 1 288 ? -12.875 -26.434 -9.674 1.00 43.69 288 ASN A CA 1
ATOM 2270 C C . ASN A 1 288 ? -12.617 -26.110 -8.194 1.00 43.69 288 ASN A C 1
ATOM 2272 O O . ASN A 1 288 ? -13.106 -26.790 -7.298 1.00 43.69 288 ASN A O 1
ATOM 2276 N N . LEU A 1 289 ? -11.822 -25.072 -7.931 1.00 55.69 289 LEU A N 1
ATOM 2277 C CA . LEU A 1 289 ? -11.680 -24.521 -6.592 1.00 55.69 289 LEU A CA 1
ATOM 2278 C C . LEU A 1 289 ? -12.892 -23.617 -6.337 1.00 55.69 289 LEU A C 1
ATOM 2280 O O . LEU A 1 289 ? -12.968 -22.491 -6.841 1.00 55.69 289 LEU A O 1
ATOM 2284 N N . GLN A 1 290 ? -13.881 -24.129 -5.607 1.00 58.75 290 GLN A N 1
ATOM 2285 C CA . GLN A 1 290 ? -15.006 -23.320 -5.153 1.00 58.75 290 GLN A CA 1
ATOM 2286 C C . GLN A 1 290 ? -14.497 -22.313 -4.117 1.00 58.75 290 GLN A C 1
ATOM 2288 O O . GLN A 1 290 ? -14.228 -22.662 -2.974 1.00 58.75 290 GLN A O 1
ATOM 2293 N N . LEU A 1 291 ? -14.338 -21.056 -4.536 1.00 59.06 291 LEU A N 1
ATOM 2294 C CA . LEU A 1 291 ? -14.014 -19.959 -3.624 1.00 59.06 291 LEU A CA 1
ATOM 2295 C C . LEU A 1 291 ? -15.183 -19.719 -2.672 1.00 59.06 291 LEU A C 1
ATOM 2297 O O . LEU A 1 291 ? -16.338 -19.635 -3.113 1.00 59.06 291 LEU A O 1
ATOM 2301 N N . SER A 1 292 ? -14.866 -19.540 -1.394 1.00 64.69 292 SER A N 1
ATOM 2302 C CA . SER A 1 292 ? -15.852 -19.192 -0.371 1.00 64.69 292 SER A CA 1
ATOM 2303 C C . SER A 1 292 ? -16.490 -17.824 -0.650 1.00 64.69 292 SER A C 1
ATOM 2305 O O . SER A 1 292 ? -15.914 -16.964 -1.324 1.00 64.69 292 SER A O 1
ATOM 2307 N N . GLU A 1 293 ? -17.693 -17.582 -0.124 1.00 70.00 293 GLU A N 1
ATOM 2308 C CA . GLU A 1 293 ? -18.345 -16.265 -0.226 1.00 70.00 293 GLU A CA 1
ATOM 2309 C C . GLU A 1 293 ? -17.498 -15.156 0.405 1.00 70.00 293 GLU A C 1
ATOM 2311 O O . GLU A 1 293 ? -17.407 -14.056 -0.143 1.00 70.00 293 GLU A O 1
ATOM 2316 N N . LYS A 1 294 ? -16.786 -15.484 1.488 1.00 68.44 294 LYS A N 1
ATOM 2317 C CA . LYS A 1 294 ? -15.814 -14.597 2.127 1.00 68.44 294 LYS A CA 1
ATOM 2318 C C . LYS A 1 294 ? -14.705 -14.182 1.157 1.00 68.44 294 LYS A C 1
ATOM 2320 O O . LYS A 1 294 ? -14.490 -12.993 0.964 1.00 68.44 294 LYS A O 1
ATOM 2325 N N . GLU A 1 295 ? -14.081 -15.126 0.450 1.00 58.81 295 GLU A N 1
ATOM 2326 C CA . GLU A 1 295 ? -13.037 -14.813 -0.542 1.00 58.81 295 GLU A CA 1
ATOM 2327 C C . GLU A 1 295 ? -13.567 -14.016 -1.743 1.00 58.81 295 GLU A C 1
ATOM 2329 O O . GLU A 1 295 ? -12.856 -13.181 -2.310 1.00 58.81 295 GLU A O 1
ATOM 2334 N N . LYS A 1 296 ? -14.819 -14.250 -2.154 1.00 61.69 296 LYS A N 1
ATOM 2335 C CA . LYS A 1 296 ? -15.467 -13.473 -3.223 1.00 61.69 296 LYS A CA 1
ATOM 2336 C C . LYS A 1 296 ? -15.697 -12.019 -2.800 1.00 61.69 296 LYS A C 1
ATOM 2338 O O . LYS A 1 296 ? -15.422 -11.117 -3.596 1.00 61.69 296 LYS A O 1
ATOM 2343 N N . ASN A 1 297 ? -16.148 -11.800 -1.566 1.00 62.41 297 ASN A N 1
ATOM 2344 C CA . ASN A 1 297 ? -16.342 -10.472 -0.977 1.00 62.41 297 ASN A CA 1
ATOM 2345 C C . ASN A 1 297 ? -15.005 -9.774 -0.708 1.00 62.41 297 ASN A C 1
ATOM 2347 O O . ASN A 1 297 ? -14.839 -8.591 -0.997 1.00 62.41 297 ASN A O 1
ATOM 2351 N N . ASP A 1 298 ? -13.989 -10.516 -0.288 1.00 56.97 298 ASP A N 1
ATOM 2352 C CA . ASP A 1 298 ? -12.646 -9.978 -0.144 1.00 56.97 298 ASP A CA 1
ATOM 2353 C C . ASP A 1 298 ? -12.100 -9.516 -1.501 1.00 56.97 298 ASP A C 1
ATOM 2355 O O . ASP A 1 298 ? -11.461 -8.471 -1.588 1.00 56.97 298 ASP A O 1
ATOM 2359 N N . ARG A 1 299 ? -12.362 -10.229 -2.606 1.00 60.12 299 ARG A N 1
ATOM 2360 C CA . ARG A 1 299 ? -11.990 -9.812 -3.980 1.00 60.12 299 ARG A CA 1
ATOM 2361 C C . ARG A 1 299 ? -12.788 -8.624 -4.526 1.00 60.12 299 ARG A C 1
ATOM 2363 O O . ARG A 1 299 ? -12.463 -8.135 -5.608 1.00 60.12 299 ARG A O 1
ATOM 2370 N N . GLN A 1 300 ? -13.833 -8.173 -3.834 1.00 46.22 300 GLN A N 1
ATOM 2371 C CA . GLN A 1 300 ? -14.627 -7.009 -4.231 1.00 46.22 300 GLN A CA 1
ATOM 2372 C C . GLN A 1 300 ? -13.879 -5.691 -3.997 1.00 46.22 300 GLN A C 1
ATOM 2374 O O . GLN A 1 300 ? -14.075 -4.749 -4.763 1.00 46.22 300 GLN A O 1
ATOM 2379 N N . LYS A 1 301 ? -13.000 -5.653 -2.994 1.00 50.78 301 LYS A N 1
ATOM 2380 C CA . LYS A 1 301 ? -12.133 -4.513 -2.689 1.00 50.78 301 LYS A CA 1
ATOM 2381 C C . LYS A 1 301 ? -10.858 -4.565 -3.546 1.00 50.78 301 LYS A C 1
ATOM 2383 O O . LYS A 1 301 ? -10.313 -5.639 -3.842 1.00 50.78 301 LYS A O 1
ATOM 2388 N N . LEU A 1 302 ? -10.408 -3.396 -4.001 1.00 48.50 302 LEU A N 1
ATOM 2389 C CA . LEU A 1 302 ? -9.215 -3.267 -4.837 1.00 48.50 302 LEU A CA 1
ATOM 2390 C C . LEU A 1 302 ? -7.973 -3.316 -3.944 1.00 48.50 302 LEU A C 1
ATOM 2392 O O . LEU A 1 302 ? -7.761 -2.431 -3.119 1.00 48.50 302 LEU A O 1
ATOM 2396 N N . PHE A 1 303 ? -7.163 -4.360 -4.123 1.00 53.34 303 PHE A N 1
ATOM 2397 C CA . PHE A 1 303 ? -5.880 -4.505 -3.439 1.00 53.34 303 PHE A CA 1
ATOM 2398 C C . PHE A 1 303 ? -4.762 -4.519 -4.448 1.00 53.34 303 PHE A C 1
ATOM 2400 O O . PHE A 1 303 ? -4.726 -5.408 -5.305 1.00 53.34 303 PHE A O 1
ATOM 2407 N N . PHE A 1 304 ? -3.878 -3.542 -4.336 1.00 54.91 304 PHE A N 1
ATOM 2408 C CA . PHE A 1 304 ? -2.804 -3.332 -5.285 1.00 54.91 304 PHE A CA 1
ATOM 2409 C C . PHE A 1 304 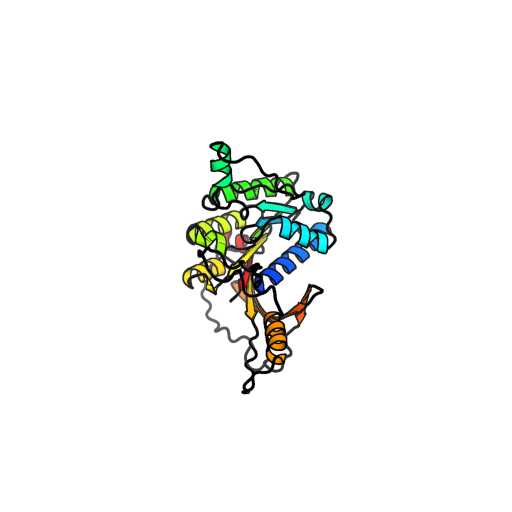? -1.456 -3.560 -4.618 1.00 54.91 304 PHE A C 1
ATOM 2411 O O . PHE A 1 304 ? -1.015 -2.781 -3.781 1.00 54.91 304 PHE A O 1
ATOM 2418 N N . LEU A 1 305 ? -0.802 -4.645 -5.007 1.00 62.06 305 LEU A N 1
ATOM 2419 C CA . LEU A 1 305 ? 0.600 -4.869 -4.707 1.00 62.06 305 LEU A CA 1
ATOM 2420 C C . LEU A 1 305 ? 1.420 -4.221 -5.816 1.00 62.06 305 LEU A C 1
ATOM 2422 O O . LEU A 1 305 ? 1.388 -4.687 -6.953 1.00 62.06 305 LEU A O 1
ATOM 2426 N N . LEU A 1 306 ? 2.163 -3.178 -5.479 1.00 55.78 306 LEU A N 1
ATOM 2427 C CA . LEU A 1 306 ? 3.240 -2.666 -6.302 1.00 55.78 306 LEU A CA 1
ATOM 2428 C C . LEU A 1 306 ? 4.527 -3.384 -5.919 1.00 55.78 306 LEU A C 1
ATOM 2430 O O . LEU A 1 306 ? 4.858 -3.514 -4.744 1.00 55.78 306 LEU A O 1
ATOM 2434 N N . SER A 1 307 ? 5.248 -3.874 -6.909 1.00 55.19 307 SER A N 1
ATOM 2435 C CA . SER A 1 307 ? 6.384 -4.747 -6.701 1.00 55.19 307 SER A CA 1
ATOM 2436 C C . SER A 1 307 ? 7.537 -4.331 -7.601 1.00 55.19 307 SER A C 1
ATOM 2438 O O . SER A 1 307 ? 7.342 -4.138 -8.799 1.00 55.19 307 SER A O 1
ATOM 2440 N N . THR A 1 308 ? 8.731 -4.183 -7.036 1.00 52.88 308 THR A N 1
ATOM 2441 C CA . THR A 1 308 ? 9.959 -3.904 -7.798 1.00 52.88 308 THR A CA 1
ATOM 2442 C C . THR A 1 308 ? 10.892 -5.091 -7.722 1.00 52.88 308 THR A C 1
ATOM 2444 O O . THR A 1 308 ? 11.027 -5.681 -6.647 1.00 52.88 308 THR A O 1
ATOM 2447 N N . ARG A 1 309 ? 11.535 -5.415 -8.841 1.00 40.00 309 ARG A N 1
ATOM 2448 C CA . ARG A 1 309 ? 12.772 -6.197 -8.822 1.00 40.00 309 ARG A CA 1
ATOM 2449 C C . ARG A 1 309 ? 13.971 -5.300 -8.575 1.00 40.00 309 ARG A C 1
ATOM 2451 O O . ARG A 1 309 ? 13.893 -4.115 -8.974 1.00 40.00 309 ARG A O 1
#

pLDDT: mean 74.2, std 20.72, range [24.58, 96.81]

Radius of gyration: 23.94 Å; Cα contacts (8 Å, |Δi|>4): 450; chains: 1; bounding box: 82×59×64 Å

Secondary structure (DSSP, 8-state):
--SSSSSSSS------------------HHHHHHHHHHHHHHHHHHTT-SS-SEEEEEESSS-HHHHHHHHHHTT--HHHHTTTEEEEE-SS-TT-HHHHHHHTTSS--PPP--SS-EEEPS-TT-HHHHHHHHHHHHHHHHTTTT--EEEEES-HHHHHTTS-HHHHHHHHHHHHH-TTEEEEEEEEESTTS-HHHHHHHHHH-SEEEEEEE-----------THHHHHHHHHTTEEEEEEEEE-TTS-EEEEEEEEEE-SS-EEEEEPPTTSTTS-S-------------HHHHHHTTSEEEEEEE-

Sequence (309 aa):
MDLQNAARRRFGRGARPRSHYQRYDQLSLGSFVFDHILSQLSSFIFCQKSQSNGIVLFALSRSPLYYEQLLKSKGFDVVTSSTWFKILDCYTDPLGWRSKLLESGSIRNLSSGSSLTVNICKNVKDLDELFSSILELGKELSGDGKGRFTVAIDSVSSLLRHTSVSSVAALLSNLRSHDQVSSLFWLLHLDMHETRATAALEYMSSMKATIEPIVQSVDGPRGNSENLSLMEQNLRRGKFCVRVKRRNGRVRMMFEELSVEKSGIKFTPLSSEDETTAQSLVPKVQFNLQLSEKEKNDRQKLFFLLSTR

Organism: NCBI:txid2727403

Solvent-accessible surface area (backbone atoms only — not comparable to full-atom values): 18100 Å² total; per-residue (Å²): 141,87,91,83,82,88,82,87,81,84,85,93,75,83,80,80,84,79,70,85,80,76,73,73,72,78,76,52,67,49,56,57,52,48,54,49,52,51,52,50,51,51,51,33,34,77,70,65,74,42,87,30,49,20,37,40,36,39,26,44,77,48,57,65,60,56,56,52,52,53,40,43,76,73,73,46,52,68,76,70,38,57,63,31,46,41,44,42,30,34,41,87,33,39,72,22,58,64,58,54,34,40,75,69,66,77,48,81,90,76,81,73,94,54,91,61,78,67,45,73,44,55,40,67,67,42,57,66,61,50,52,51,52,52,48,57,58,34,49,70,32,13,61,96,76,79,37,19,21,27,41,36,34,65,30,51,51,57,49,54,76,65,40,54,64,68,59,53,50,48,50,56,49,53,52,57,68,36,87,47,42,49,32,40,36,35,30,36,55,48,82,81,49,57,69,68,56,54,49,54,54,55,66,73,34,34,23,42,34,39,38,41,72,46,78,81,80,74,92,67,96,72,97,54,81,69,56,54,60,53,49,56,52,31,70,34,27,26,42,38,37,38,41,37,56,44,87,86,72,51,72,48,78,47,66,30,36,35,38,61,54,98,92,45,78,46,78,42,72,67,75,80,82,77,62,89,78,73,77,83,79,70,79,86,74,83,74,86,73,81,74,51,72,66,58,51,57,53,56,70,38,57,27,40,36,38,32,24,104